Protein AF-A0A6N2EDE8-F1 (afdb_monomer)

Structure (mmCIF, N/CA/C/O backbone):
data_AF-A0A6N2EDE8-F1
#
_entry.id   AF-A0A6N2EDE8-F1
#
loop_
_atom_site.group_PDB
_atom_site.id
_atom_site.type_symbol
_atom_site.label_atom_id
_atom_site.label_alt_id
_atom_site.label_comp_id
_atom_site.label_asym_id
_atom_site.label_entity_id
_atom_site.label_seq_id
_atom_site.pdbx_PDB_ins_code
_atom_site.Cartn_x
_atom_site.Cartn_y
_atom_site.Cartn_z
_atom_site.occupancy
_atom_site.B_iso_or_equiv
_atom_site.auth_seq_id
_atom_site.auth_comp_id
_atom_site.auth_asym_id
_atom_site.auth_atom_id
_atom_site.pdbx_PDB_model_num
ATOM 1 N N . MET A 1 1 ? -4.251 12.280 19.956 1.00 81.81 1 MET A N 1
ATOM 2 C CA . MET A 1 1 ? -4.698 10.986 19.385 1.00 81.81 1 MET A CA 1
ATOM 3 C C . MET A 1 1 ? -4.341 10.820 17.910 1.00 81.81 1 MET A C 1
ATOM 5 O O . MET A 1 1 ? -3.786 9.787 17.571 1.00 81.81 1 MET A O 1
ATOM 9 N N . ILE A 1 2 ? -4.576 11.822 17.054 1.00 89.06 2 ILE A N 1
ATOM 10 C CA . ILE A 1 2 ? -4.247 11.794 15.610 1.00 89.06 2 ILE A CA 1
ATOM 11 C C . ILE A 1 2 ? -2.849 11.217 15.272 1.00 89.06 2 ILE A C 1
ATOM 13 O O . ILE A 1 2 ? -2.793 10.306 14.446 1.00 89.06 2 ILE A O 1
ATOM 17 N N . PRO A 1 3 ? -1.732 11.641 15.906 1.00 94.75 3 PRO A N 1
ATOM 18 C CA . PRO A 1 3 ? -0.406 11.124 15.545 1.00 94.75 3 PRO A CA 1
ATOM 19 C C . PRO A 1 3 ? -0.241 9.616 15.783 1.00 94.75 3 PRO A C 1
ATOM 21 O O . PRO A 1 3 ? 0.518 8.977 15.061 1.00 94.75 3 PRO A O 1
ATOM 24 N N . LEU A 1 4 ? -0.975 9.026 16.736 1.00 92.75 4 LEU A N 1
ATOM 25 C CA . LEU A 1 4 ? -0.937 7.580 16.980 1.00 92.75 4 LEU A CA 1
ATOM 26 C C . LEU A 1 4 ? -1.589 6.806 15.829 1.00 92.75 4 LEU A C 1
ATOM 28 O O . LEU A 1 4 ? -1.020 5.824 15.363 1.00 92.75 4 LEU A O 1
ATOM 32 N N . PHE A 1 5 ? -2.735 7.276 15.325 1.00 94.12 5 PHE A N 1
ATOM 33 C CA . PHE A 1 5 ? -3.403 6.665 14.171 1.00 94.12 5 PHE A CA 1
ATOM 34 C C . PHE A 1 5 ? -2.549 6.789 12.903 1.00 94.12 5 PHE A C 1
ATOM 36 O O . PHE A 1 5 ? -2.385 5.827 12.157 1.00 94.12 5 PHE A O 1
ATOM 43 N N . VAL A 1 6 ? -1.949 7.951 12.651 1.00 96.62 6 VAL A N 1
ATOM 44 C CA . VAL A 1 6 ? -1.092 8.118 11.465 1.00 96.62 6 VAL A CA 1
ATOM 45 C C . VAL A 1 6 ? 0.170 7.261 11.582 1.00 96.62 6 VAL A C 1
ATOM 47 O O . VAL A 1 6 ? 0.507 6.533 10.649 1.00 96.62 6 VAL A O 1
ATOM 50 N N . GLY A 1 7 ? 0.832 7.280 12.742 1.00 97.50 7 GLY A N 1
ATOM 51 C CA . GLY A 1 7 ? 2.029 6.477 12.991 1.00 97.50 7 GLY A CA 1
ATOM 52 C C . GLY A 1 7 ? 1.771 4.979 12.840 1.00 97.50 7 GLY A C 1
ATOM 53 O O . GLY A 1 7 ? 2.558 4.279 12.206 1.00 97.50 7 GLY A O 1
ATOM 54 N N . TYR A 1 8 ? 0.634 4.495 13.344 1.00 97.06 8 TYR A N 1
ATOM 55 C CA . TYR A 1 8 ? 0.235 3.099 13.201 1.00 97.06 8 TYR A CA 1
ATOM 56 C C . TYR A 1 8 ? 0.001 2.698 11.740 1.00 97.06 8 TYR A C 1
ATOM 58 O O . TYR A 1 8 ? 0.525 1.680 11.288 1.00 97.06 8 TYR A O 1
ATOM 66 N N . ALA A 1 9 ? -0.734 3.514 10.976 1.00 97.69 9 ALA A N 1
ATOM 67 C CA . ALA A 1 9 ? -0.975 3.246 9.559 1.00 97.69 9 ALA A CA 1
ATOM 68 C C . ALA A 1 9 ? 0.344 3.167 8.775 1.00 97.69 9 ALA A C 1
ATOM 70 O O . ALA A 1 9 ? 0.548 2.225 8.013 1.00 97.69 9 ALA A O 1
ATOM 71 N N . LEU A 1 10 ? 1.277 4.096 9.016 1.00 98.00 10 LEU A N 1
ATOM 72 C CA . LEU A 1 10 ? 2.604 4.076 8.393 1.00 98.00 10 LEU A CA 1
ATOM 73 C C . LEU A 1 10 ? 3.410 2.833 8.782 1.00 98.00 10 LEU A C 1
ATOM 75 O O . LEU A 1 10 ? 4.069 2.252 7.922 1.00 98.00 10 LEU A O 1
ATOM 79 N N . LEU A 1 11 ? 3.323 2.391 10.039 1.00 97.69 11 LEU A N 1
ATOM 80 C CA . LEU A 1 11 ? 3.991 1.179 10.515 1.00 97.69 11 LEU A CA 1
ATOM 81 C C . LEU A 1 11 ? 3.477 -0.075 9.795 1.00 97.69 11 LEU A C 1
ATOM 83 O O . LEU A 1 11 ? 4.269 -0.964 9.500 1.00 97.69 11 LEU A O 1
ATOM 87 N N . VAL A 1 12 ? 2.185 -0.134 9.456 1.00 97.75 12 VAL A N 1
ATOM 88 C CA . VAL A 1 12 ? 1.598 -1.237 8.672 1.00 97.75 12 VAL A CA 1
ATOM 89 C C . VAL A 1 12 ? 1.889 -1.091 7.171 1.00 97.75 12 VAL A C 1
ATOM 91 O O . VAL A 1 12 ? 2.167 -2.077 6.488 1.00 97.75 12 VAL A O 1
ATOM 94 N N . TRP A 1 13 ? 1.853 0.125 6.625 1.00 98.31 13 TRP A N 1
ATOM 95 C CA . TRP A 1 13 ? 2.007 0.359 5.185 1.00 98.31 13 TRP A CA 1
ATOM 96 C C . TRP A 1 13 ? 3.456 0.338 4.706 1.00 98.31 13 TRP A C 1
ATOM 98 O O . TRP A 1 13 ? 3.719 -0.125 3.599 1.00 98.31 13 TRP A O 1
ATOM 108 N N . TRP A 1 14 ? 4.412 0.788 5.518 1.00 97.75 14 TRP A N 1
ATOM 109 C CA . TRP A 1 14 ? 5.839 0.721 5.201 1.00 97.75 14 TRP A CA 1
ATOM 110 C C . TRP A 1 14 ? 6.304 -0.695 4.810 1.00 97.75 14 TRP A C 1
ATOM 112 O O . TRP A 1 14 ? 6.826 -0.870 3.703 1.00 97.75 14 TRP A O 1
ATOM 122 N N . PRO A 1 15 ? 6.077 -1.738 5.630 1.00 95.56 15 PRO A N 1
ATOM 123 C CA . PRO A 1 15 ? 6.443 -3.100 5.268 1.00 95.56 15 PRO A CA 1
ATOM 124 C C . PRO A 1 15 ? 5.633 -3.624 4.075 1.00 95.56 15 PRO A C 1
ATOM 126 O O . PRO A 1 15 ? 6.191 -4.324 3.227 1.00 95.56 15 PRO A O 1
ATOM 129 N N . ALA A 1 16 ? 4.358 -3.237 3.934 1.00 95.88 16 ALA A N 1
ATOM 130 C CA . ALA A 1 16 ? 3.563 -3.569 2.751 1.00 95.88 16 ALA A CA 1
ATOM 131 C C . ALA A 1 16 ? 4.181 -2.986 1.464 1.00 95.88 16 ALA A C 1
ATOM 133 O O . ALA A 1 16 ? 4.236 -3.680 0.450 1.00 95.88 16 ALA A O 1
ATOM 134 N N . CYS A 1 17 ? 4.717 -1.759 1.514 1.00 94.69 17 CYS A N 1
ATOM 135 C CA . CYS A 1 17 ? 5.433 -1.089 0.421 1.00 94.69 17 CYS A CA 1
ATOM 136 C C . CYS A 1 17 ? 6.782 -1.747 0.084 1.00 94.69 17 CYS A C 1
ATOM 138 O O . CYS A 1 17 ? 7.127 -1.893 -1.097 1.00 94.69 17 CYS A O 1
ATOM 140 N N . VAL A 1 18 ? 7.552 -2.147 1.099 1.00 92.44 18 VAL A N 1
ATOM 141 C CA . VAL A 1 18 ? 8.871 -2.780 0.917 1.00 92.44 18 VAL A CA 1
ATOM 142 C C . VAL A 1 18 ? 8.719 -4.207 0.376 1.00 92.44 18 VAL A C 1
ATOM 144 O O . VAL A 1 18 ? 9.381 -4.598 -0.592 1.00 92.44 18 VAL A O 1
ATOM 147 N N . TRP A 1 19 ? 7.776 -4.976 0.922 1.00 93.75 19 TRP A N 1
ATOM 148 C CA . TRP A 1 19 ? 7.529 -6.375 0.560 1.00 93.75 19 TRP A CA 1
ATOM 149 C C . TRP A 1 19 ? 6.332 -6.574 -0.378 1.00 93.75 19 TRP A C 1
ATOM 151 O O . TRP A 1 19 ? 5.719 -7.642 -0.386 1.00 93.75 19 TRP A O 1
ATOM 161 N N . ARG A 1 20 ? 6.039 -5.584 -1.234 1.00 91.38 20 ARG A N 1
ATOM 162 C CA . ARG A 1 20 ? 5.010 -5.691 -2.287 1.00 91.38 20 ARG A CA 1
ATOM 163 C C . ARG A 1 20 ? 5.145 -6.982 -3.091 1.00 91.38 20 ARG A C 1
ATOM 165 O O . ARG A 1 20 ? 6.254 -7.322 -3.520 1.00 91.38 20 ARG A O 1
ATOM 172 N N . ARG A 1 21 ? 4.012 -7.659 -3.318 1.00 89.25 21 ARG A N 1
ATOM 173 C CA . ARG A 1 21 ? 3.865 -8.966 -3.991 1.00 89.25 21 ARG A CA 1
ATOM 174 C C . ARG A 1 21 ? 4.649 -10.132 -3.384 1.00 89.25 21 ARG A C 1
ATOM 176 O O . ARG A 1 21 ? 4.795 -11.170 -4.022 1.00 89.25 21 ARG A O 1
ATOM 183 N N . ARG A 1 22 ? 5.148 -9.995 -2.157 1.00 90.50 22 ARG A N 1
ATOM 184 C CA . ARG A 1 22 ? 5.694 -11.112 -1.379 1.00 90.50 22 ARG A CA 1
ATOM 185 C C . ARG A 1 22 ? 4.724 -11.447 -0.255 1.00 90.50 22 ARG A C 1
ATOM 187 O O . ARG A 1 22 ? 4.074 -10.550 0.274 1.00 90.50 22 ARG A O 1
ATOM 194 N N . LEU A 1 23 ? 4.676 -12.717 0.151 1.00 94.12 23 LEU A N 1
ATOM 195 C CA . LEU A 1 23 ? 3.830 -13.176 1.264 1.00 94.12 23 LEU A CA 1
ATOM 196 C C . LEU A 1 23 ? 4.060 -12.358 2.546 1.00 94.12 23 LEU A C 1
ATOM 198 O O . LEU A 1 23 ? 3.107 -12.058 3.253 1.00 94.12 23 LEU A O 1
ATOM 202 N N . TRP A 1 24 ? 5.292 -11.899 2.780 1.00 96.56 24 TRP A N 1
ATOM 203 C CA . TRP A 1 24 ? 5.647 -11.017 3.897 1.00 96.56 24 TRP A CA 1
ATOM 204 C C . TRP A 1 24 ? 4.885 -9.686 3.918 1.00 96.56 24 TRP A C 1
ATOM 206 O O . TRP A 1 24 ? 4.527 -9.216 4.992 1.00 96.56 24 TRP A O 1
ATOM 216 N N . GLY A 1 25 ? 4.595 -9.093 2.754 1.00 94.56 25 GLY A N 1
ATOM 217 C CA . GLY A 1 25 ? 3.800 -7.865 2.675 1.00 94.56 25 GLY A CA 1
ATOM 218 C C . GLY A 1 25 ? 2.353 -8.102 3.107 1.00 94.56 25 GLY A C 1
ATOM 219 O O . GLY A 1 25 ? 1.812 -7.334 3.895 1.00 94.56 25 GLY A O 1
ATOM 220 N N . PHE A 1 26 ? 1.753 -9.209 2.662 1.00 96.88 26 PHE A N 1
ATOM 221 C CA . PHE A 1 26 ? 0.410 -9.611 3.093 1.00 96.88 26 PHE A CA 1
ATOM 222 C C . PHE A 1 26 ? 0.375 -9.956 4.584 1.00 96.88 26 PHE A C 1
ATOM 224 O O . PHE A 1 26 ? -0.529 -9.520 5.292 1.00 96.88 26 PHE A O 1
ATOM 231 N N . LEU A 1 27 ? 1.384 -10.678 5.079 1.00 97.81 27 LEU A N 1
ATOM 232 C CA . LEU A 1 27 ? 1.497 -11.034 6.491 1.00 97.81 27 LEU A CA 1
ATOM 233 C C . LEU A 1 27 ? 1.612 -9.788 7.378 1.00 97.81 27 LEU A C 1
ATOM 235 O O . LEU A 1 27 ? 0.956 -9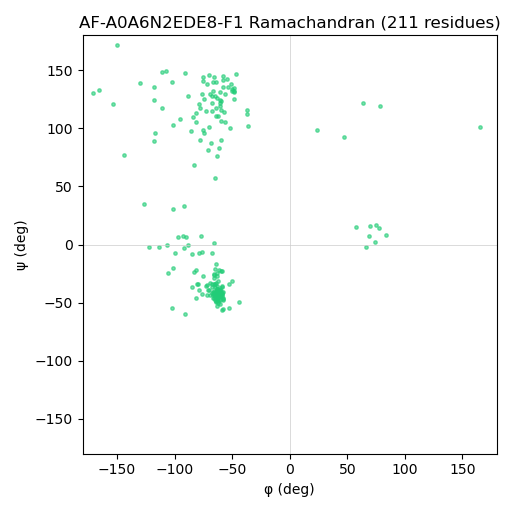.729 8.411 1.00 97.81 27 LEU A O 1
ATOM 239 N N . ALA A 1 28 ? 2.352 -8.760 6.950 1.00 97.62 28 ALA A N 1
ATOM 240 C CA . ALA A 1 28 ? 2.415 -7.484 7.664 1.00 97.62 28 ALA A CA 1
ATOM 241 C C . ALA A 1 28 ? 1.038 -6.799 7.773 1.00 97.62 28 ALA A C 1
ATOM 243 O O . ALA A 1 28 ? 0.677 -6.315 8.845 1.00 97.62 28 ALA A O 1
ATOM 244 N N . VAL A 1 29 ? 0.239 -6.809 6.699 1.00 98.19 29 VAL A N 1
ATOM 245 C CA . VAL A 1 29 ? -1.129 -6.252 6.701 1.00 98.19 29 VAL A CA 1
ATOM 246 C C . VAL A 1 29 ? -2.063 -7.059 7.606 1.00 98.19 29 VAL A C 1
ATOM 248 O O . VAL A 1 29 ? -2.860 -6.468 8.336 1.00 98.19 29 VAL A O 1
ATOM 251 N N . VAL A 1 30 ? -1.957 -8.393 7.599 1.00 98.25 30 VAL A N 1
ATOM 252 C CA . VAL A 1 30 ? -2.742 -9.275 8.480 1.00 98.25 30 VAL A CA 1
ATOM 253 C C . VAL A 1 30 ? -2.382 -9.033 9.944 1.00 98.25 30 VAL A C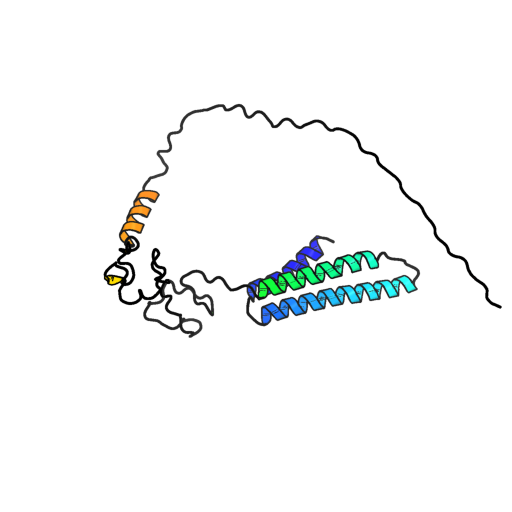 1
ATOM 255 O O . VAL A 1 30 ? -3.278 -8.806 10.750 1.00 98.25 30 VAL A O 1
ATOM 258 N N . VAL A 1 31 ? -1.090 -9.012 10.286 1.00 98.25 31 VAL A N 1
ATOM 259 C CA . VAL A 1 31 ? -0.617 -8.742 11.655 1.00 98.25 31 VAL A CA 1
ATOM 260 C C . VAL A 1 31 ? -1.059 -7.355 12.123 1.00 98.25 31 VAL A C 1
ATOM 262 O O . VAL A 1 31 ? -1.537 -7.221 13.248 1.00 98.25 31 VAL A O 1
ATOM 265 N N . GLY A 1 32 ? -0.982 -6.339 11.257 1.00 97.69 32 GLY A N 1
ATOM 266 C CA . GLY A 1 32 ? -1.552 -5.020 11.531 1.00 97.69 32 GLY A CA 1
ATOM 267 C C . GLY A 1 32 ? -3.057 -5.098 11.810 1.00 97.69 32 GLY A C 1
ATOM 268 O O . GLY A 1 32 ? -3.523 -4.738 12.883 1.00 97.69 32 GLY A O 1
ATOM 269 N N . SER A 1 33 ? -3.838 -5.667 10.897 1.00 98.06 33 SER A N 1
ATOM 270 C CA . SER A 1 33 ? -5.298 -5.759 11.058 1.00 98.06 33 SER A CA 1
ATOM 271 C C . SER A 1 33 ? -5.704 -6.500 12.342 1.00 98.06 33 SER A C 1
ATOM 273 O O . SER A 1 33 ? -6.587 -6.041 13.065 1.00 98.06 33 SER A O 1
ATOM 275 N N . VAL A 1 34 ? -5.010 -7.595 12.680 1.00 98.25 34 VAL A N 1
ATOM 276 C CA . VAL A 1 34 ? -5.203 -8.346 13.932 1.00 98.25 34 VAL A CA 1
ATOM 277 C C . VAL A 1 34 ? -4.826 -7.510 15.156 1.00 98.25 34 VAL A C 1
ATOM 279 O O . VAL A 1 34 ? -5.556 -7.524 16.143 1.00 98.25 34 VAL A O 1
ATOM 282 N N . GLY A 1 35 ? -3.727 -6.753 15.108 1.00 97.50 35 GLY A N 1
ATOM 283 C CA . GLY A 1 35 ? -3.326 -5.865 16.201 1.00 97.50 35 GLY A CA 1
ATOM 284 C C . GLY A 1 35 ? -4.366 -4.779 16.485 1.00 97.50 35 GLY A C 1
ATOM 285 O O . GLY A 1 35 ? -4.699 -4.524 17.642 1.00 97.50 35 GLY A O 1
ATOM 286 N N . LEU A 1 36 ? -4.936 -4.183 15.436 1.00 96.94 36 LEU A N 1
ATOM 287 C CA . LEU A 1 36 ? -5.979 -3.172 15.580 1.00 96.94 36 LEU A CA 1
ATOM 288 C C . LEU A 1 36 ? -7.305 -3.776 16.070 1.00 96.94 36 LEU A C 1
ATOM 290 O O . LEU A 1 36 ? -7.950 -3.202 16.944 1.00 96.94 36 LEU A O 1
ATOM 294 N N . PHE A 1 37 ? -7.676 -4.964 15.583 1.00 97.88 37 PHE A N 1
ATOM 295 C CA . PHE A 1 37 ? -8.805 -5.726 16.123 1.00 97.88 37 PHE A CA 1
ATOM 296 C C . PHE A 1 37 ? -8.610 -6.048 17.614 1.00 97.88 37 PHE A C 1
ATOM 298 O O . PHE A 1 37 ? -9.520 -5.859 18.420 1.00 97.88 37 PHE A O 1
ATOM 305 N N . GLY A 1 38 ? -7.398 -6.447 18.008 1.00 97.50 38 GLY A N 1
ATOM 306 C CA . GLY A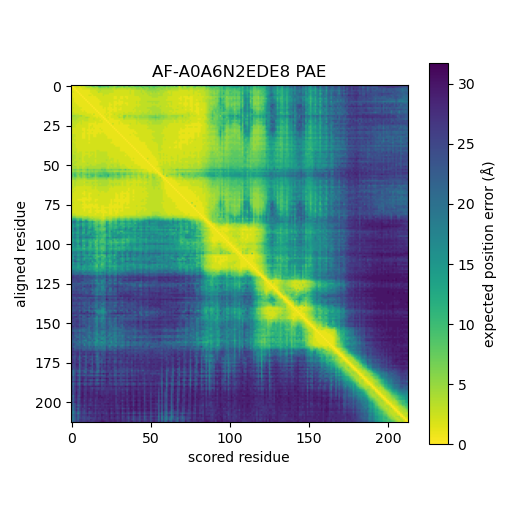 1 38 ? -7.027 -6.649 19.406 1.00 97.50 38 GLY A CA 1
ATOM 307 C C . GLY A 1 38 ? -7.190 -5.381 20.246 1.00 97.50 38 GLY A C 1
ATOM 308 O O . GLY A 1 38 ? -7.725 -5.451 21.349 1.00 97.50 38 GLY A O 1
ATOM 309 N N . ALA A 1 39 ? -6.816 -4.213 19.714 1.00 95.69 39 ALA A N 1
ATOM 310 C CA . ALA A 1 39 ? -7.037 -2.931 20.383 1.00 95.69 39 ALA A CA 1
ATOM 311 C C . ALA A 1 39 ? -8.532 -2.611 20.567 1.00 95.69 39 ALA A C 1
ATOM 313 O O . ALA A 1 39 ? -8.916 -2.121 21.629 1.00 95.69 39 ALA A O 1
ATOM 314 N N . ILE A 1 40 ? -9.384 -2.938 19.584 1.00 95.69 40 ILE A N 1
ATOM 315 C CA . ILE A 1 40 ? -10.848 -2.808 19.698 1.00 95.69 40 ILE A CA 1
ATOM 316 C C . ILE A 1 40 ? -11.371 -3.677 20.849 1.00 95.69 40 ILE A C 1
ATOM 318 O O . ILE A 1 40 ? -12.068 -3.172 21.729 1.00 95.69 40 ILE A O 1
ATOM 322 N N . VAL A 1 41 ? -11.005 -4.963 20.877 1.00 96.75 41 VAL A N 1
ATOM 323 C CA . VAL A 1 41 ? -11.443 -5.912 21.917 1.00 96.75 41 VAL A CA 1
ATOM 324 C C . VAL A 1 41 ? -10.942 -5.493 23.299 1.00 96.75 41 VAL A C 1
ATOM 326 O O . VAL A 1 41 ? -11.717 -5.474 24.256 1.00 96.75 41 VAL A O 1
ATOM 329 N N . LEU A 1 42 ? -9.666 -5.112 23.407 1.00 95.88 42 LEU A N 1
ATOM 330 C CA . LEU A 1 42 ? -9.066 -4.646 24.656 1.00 95.88 42 LEU A CA 1
ATOM 331 C C . LEU A 1 42 ? -9.793 -3.407 25.186 1.00 95.88 42 LEU A C 1
ATOM 333 O O . LEU A 1 42 ? -10.082 -3.324 26.378 1.00 95.88 42 LEU A O 1
ATOM 337 N N . HIS A 1 43 ? -10.137 -2.469 24.306 1.00 94.94 43 HIS A N 1
ATOM 338 C CA . HIS A 1 43 ? -10.876 -1.274 24.688 1.00 94.94 43 HIS A CA 1
ATOM 339 C C . HIS A 1 43 ? -12.298 -1.600 25.170 1.00 94.94 43 HIS A C 1
ATOM 341 O O . HIS A 1 43 ? -12.730 -1.069 26.194 1.00 94.94 43 HIS A O 1
ATOM 347 N N . SER A 1 44 ? -13.010 -2.514 24.499 1.00 94.44 44 SER A N 1
ATOM 348 C CA . SER A 1 44 ? -14.321 -2.993 24.962 1.00 94.44 44 SER A CA 1
ATOM 349 C C . SER A 1 44 ? -14.237 -3.683 26.326 1.00 94.44 44 SER A C 1
ATOM 351 O O . SER A 1 44 ? -15.091 -3.455 27.181 1.00 94.44 44 SER A O 1
ATOM 353 N N . TYR A 1 45 ? -13.191 -4.479 26.558 1.00 96.25 45 TYR A N 1
ATOM 354 C CA . TYR A 1 45 ? -12.959 -5.133 27.844 1.00 96.25 45 TYR A CA 1
ATOM 355 C C . TYR A 1 45 ? -12.687 -4.118 28.963 1.00 96.25 45 TYR A C 1
ATOM 357 O O . TYR A 1 45 ? -13.327 -4.174 30.012 1.00 96.25 45 TYR A O 1
ATOM 365 N N . ILE A 1 46 ? -11.799 -3.145 28.728 1.00 95.25 46 ILE A N 1
ATOM 366 C CA . ILE A 1 46 ? -11.516 -2.062 29.684 1.00 95.25 46 ILE A CA 1
ATOM 367 C C . ILE A 1 46 ? -12.794 -1.273 29.994 1.00 95.25 46 ILE A C 1
ATOM 369 O O . ILE A 1 46 ? -13.070 -0.993 31.160 1.00 95.25 46 ILE A O 1
ATOM 373 N N . GLY A 1 47 ? -13.601 -0.970 28.974 1.00 94.38 47 GLY A N 1
ATOM 374 C CA . GLY A 1 47 ? -14.898 -0.318 29.142 1.00 94.38 47 GLY A CA 1
ATOM 375 C C . GLY A 1 47 ? -15.846 -1.108 30.045 1.00 94.38 47 GLY A C 1
ATOM 376 O O . GLY A 1 47 ? -16.429 -0.539 30.966 1.00 94.38 47 GLY A O 1
ATOM 377 N N . ALA A 1 48 ? -15.952 -2.424 29.844 1.00 95.06 48 ALA A N 1
ATOM 378 C CA . ALA A 1 48 ? -16.778 -3.291 30.683 1.00 95.06 48 ALA A CA 1
ATOM 379 C C . ALA A 1 48 ? -16.294 -3.327 32.144 1.00 95.06 48 ALA A C 1
ATOM 381 O O . ALA A 1 48 ? -17.104 -3.213 33.065 1.00 95.06 48 ALA A O 1
ATOM 382 N N . VAL A 1 49 ? -14.979 -3.424 32.365 1.00 96.75 49 VAL A N 1
ATOM 383 C CA . VAL A 1 49 ? -14.377 -3.434 33.709 1.00 96.75 49 VAL A CA 1
ATOM 384 C C . VAL A 1 49 ? -14.565 -2.093 34.427 1.00 96.75 49 VAL A C 1
ATOM 386 O O . VAL A 1 49 ? -14.845 -2.068 35.623 1.00 96.75 49 VAL A O 1
ATOM 389 N N . LEU A 1 50 ? -14.435 -0.965 33.724 1.00 96.12 50 LEU A N 1
ATOM 390 C CA . LEU A 1 50 ? -14.616 0.367 34.316 1.00 96.12 50 LEU A CA 1
ATOM 391 C C . LEU A 1 50 ? -16.085 0.669 34.616 1.00 96.12 50 LEU A C 1
ATOM 393 O O . LEU A 1 50 ? -16.386 1.220 35.676 1.00 96.12 50 LEU A O 1
ATOM 397 N N . LYS A 1 51 ? -16.999 0.198 33.763 1.00 95.38 51 LYS A N 1
ATOM 398 C CA . LYS A 1 51 ? -18.439 0.281 34.011 1.00 95.38 51 LYS A CA 1
ATOM 399 C C . LYS A 1 51 ? -18.846 -0.458 35.288 1.00 95.38 51 LYS A C 1
ATOM 401 O O . LYS A 1 51 ? -19.648 0.056 36.061 1.00 95.38 51 LYS A O 1
ATOM 406 N N . GLN A 1 52 ? -18.246 -1.619 35.574 1.00 96.31 52 GLN A N 1
ATOM 407 C CA . GLN A 1 52 ? -18.473 -2.336 36.842 1.00 96.31 52 GLN A CA 1
ATOM 408 C C . GLN A 1 52 ? -18.044 -1.532 38.081 1.00 96.31 52 GLN A C 1
ATOM 410 O O . GLN A 1 52 ? -18.533 -1.794 39.175 1.00 96.31 52 GLN A O 1
ATOM 415 N N . ARG A 1 53 ? -17.154 -0.544 37.924 1.00 97.12 53 ARG A N 1
ATOM 416 C CA . ARG A 1 53 ? -16.712 0.359 38.998 1.00 97.12 53 ARG A CA 1
ATOM 417 C C . ARG A 1 53 ? -17.529 1.654 39.084 1.00 97.12 53 ARG A C 1
ATOM 419 O O . ARG A 1 53 ? -17.155 2.538 39.846 1.00 97.12 53 ARG A O 1
ATOM 426 N N . GLY A 1 54 ? -18.611 1.779 38.311 1.00 96.62 54 GLY A N 1
ATOM 427 C CA . GLY A 1 54 ? -19.453 2.979 38.275 1.00 96.62 54 GLY A CA 1
ATOM 428 C C . GLY A 1 54 ? -18.838 4.159 37.516 1.00 96.62 54 GLY A C 1
ATOM 429 O O . GLY A 1 54 ? -19.285 5.287 37.693 1.00 96.62 54 GLY A O 1
ATOM 430 N N . ILE A 1 55 ? -17.806 3.924 36.696 1.00 96.00 55 ILE A N 1
ATOM 431 C CA . ILE A 1 55 ? -17.189 4.956 35.855 1.00 96.00 55 ILE A CA 1
ATOM 432 C C . ILE A 1 55 ? -17.705 4.778 34.426 1.00 96.00 55 ILE A C 1
ATOM 434 O O . ILE A 1 55 ? -17.245 3.898 33.694 1.00 96.00 55 ILE A O 1
ATOM 438 N N . ASP A 1 56 ? -18.646 5.628 34.021 1.00 90.75 56 ASP A N 1
ATOM 439 C CA . ASP A 1 56 ? -19.171 5.643 32.657 1.00 90.75 56 ASP A CA 1
ATOM 440 C C . ASP A 1 56 ? -18.231 6.424 31.729 1.00 90.75 56 ASP A C 1
ATOM 442 O O . ASP A 1 56 ? -18.157 7.651 31.749 1.00 90.75 56 ASP A O 1
ATOM 446 N N . ILE A 1 57 ? -17.483 5.694 30.899 1.00 87.81 57 ILE A N 1
ATOM 447 C CA . ILE A 1 57 ? -16.611 6.268 29.867 1.00 87.81 57 ILE A CA 1
ATOM 448 C C . ILE A 1 57 ? -17.295 6.139 28.508 1.00 87.81 57 ILE A C 1
ATOM 450 O O . ILE A 1 57 ? -17.842 5.081 28.188 1.00 87.81 57 ILE A O 1
ATOM 454 N N . PHE A 1 58 ? -17.179 7.182 27.675 1.00 88.62 58 PHE A N 1
ATOM 455 C CA . PHE A 1 58 ? -17.608 7.247 26.267 1.00 88.62 58 PHE A CA 1
ATOM 456 C C . PHE A 1 58 ? -16.823 6.290 25.339 1.00 88.62 58 PHE A C 1
ATOM 458 O O . PHE A 1 58 ? -16.225 6.660 24.330 1.00 88.62 58 PHE A O 1
ATOM 465 N N . THR A 1 59 ? -16.848 5.006 25.670 1.00 89.38 59 THR A N 1
ATOM 466 C CA . THR A 1 59 ? -16.286 3.900 24.897 1.00 89.38 59 THR A CA 1
ATOM 467 C C . THR A 1 59 ? -16.948 3.643 23.533 1.00 89.38 59 THR A C 1
ATOM 469 O O . THR A 1 59 ? -16.195 3.337 22.602 1.00 89.38 59 THR A O 1
ATOM 472 N N . PRO A 1 60 ? -18.279 3.793 23.332 1.00 90.56 60 PRO A N 1
ATOM 473 C CA . PRO A 1 60 ? -18.897 3.432 22.051 1.00 90.56 60 PRO A CA 1
ATOM 474 C C . PRO A 1 60 ? -18.466 4.347 20.900 1.00 90.56 60 PRO A C 1
ATOM 476 O O . PRO A 1 60 ? -18.267 3.873 19.783 1.00 90.56 60 PRO A O 1
ATOM 479 N N . VAL A 1 61 ? -18.231 5.636 21.173 1.00 92.00 61 VAL A N 1
ATOM 480 C CA . VAL A 1 61 ? -17.801 6.605 20.149 1.00 92.00 61 VAL A CA 1
ATOM 481 C C . VAL A 1 61 ? -16.450 6.207 19.563 1.00 92.00 61 VAL A C 1
ATOM 483 O O . VAL A 1 61 ? -16.296 6.123 18.345 1.00 92.00 61 VAL A O 1
ATOM 486 N N . LEU A 1 62 ? -15.476 5.896 20.425 1.00 90.25 62 LEU A N 1
ATOM 487 C CA . LEU A 1 62 ? -14.155 5.480 19.963 1.00 90.25 62 LEU A CA 1
ATOM 488 C C . LEU A 1 62 ? -14.244 4.166 19.172 1.00 90.25 62 LEU A C 1
ATOM 490 O O . LEU A 1 62 ? -13.605 4.024 18.134 1.00 90.25 62 LEU A O 1
ATOM 494 N N . GLN A 1 63 ? -15.096 3.234 19.601 1.00 93.19 63 GLN A N 1
ATOM 495 C CA . GLN A 1 63 ? -15.283 1.955 18.918 1.00 93.19 63 GLN A CA 1
ATOM 496 C C . GLN A 1 63 ? -15.860 2.120 17.503 1.00 93.19 63 GLN A C 1
ATOM 498 O O . GLN A 1 63 ? -15.388 1.466 16.571 1.00 93.19 63 GLN A O 1
ATOM 503 N N . HIS A 1 64 ? -16.818 3.029 17.312 1.00 94.75 64 HIS A N 1
ATOM 504 C CA . HIS A 1 64 ? -17.359 3.357 15.989 1.00 94.75 64 HIS A CA 1
ATOM 505 C C . HIS A 1 64 ? -16.339 4.028 15.066 1.00 94.75 64 HIS A C 1
ATOM 507 O O . HIS A 1 64 ? -16.438 3.866 13.855 1.00 94.75 64 HIS A O 1
ATOM 513 N N . LEU A 1 65 ? -15.333 4.716 15.612 1.00 94.44 65 LEU A N 1
ATOM 514 C CA . LEU A 1 65 ? -14.230 5.279 14.828 1.00 94.44 65 LEU A CA 1
ATOM 515 C C . LEU A 1 65 ? -13.163 4.232 14.465 1.00 94.44 65 LEU A C 1
ATOM 517 O O . LEU A 1 65 ? -12.589 4.297 13.377 1.00 94.44 65 LEU A O 1
ATOM 521 N N . LEU A 1 66 ? -12.899 3.245 15.331 1.00 94.94 66 LEU A N 1
ATOM 522 C CA . LEU A 1 66 ? -11.864 2.233 15.072 1.00 94.94 66 LEU A CA 1
ATOM 523 C C . LEU A 1 66 ? -12.248 1.234 13.974 1.00 94.94 66 LEU A C 1
ATOM 525 O O . LEU A 1 66 ? -11.371 0.809 13.226 1.00 94.94 66 LEU A O 1
ATOM 529 N N . TRP A 1 67 ? -13.524 0.863 13.848 1.00 96.75 67 TRP A N 1
ATOM 530 C CA . TRP A 1 67 ? -13.990 -0.057 12.799 1.00 96.75 67 TRP A CA 1
ATOM 531 C C . TRP A 1 67 ? -13.703 0.424 11.363 1.00 96.75 67 TRP A C 1
ATOM 533 O O . TRP A 1 67 ? -13.034 -0.303 10.622 1.00 96.75 67 TRP A O 1
ATOM 543 N N . PRO A 1 68 ? -14.145 1.626 10.938 1.00 97.12 68 PRO A N 1
ATOM 544 C CA . PRO A 1 68 ? -13.844 2.134 9.603 1.00 97.12 68 PRO A CA 1
ATOM 545 C C . PRO A 1 68 ? -12.347 2.390 9.428 1.00 97.12 68 PRO A C 1
ATOM 547 O O . PRO A 1 68 ? -11.808 2.139 8.352 1.00 97.12 68 PRO A O 1
ATOM 550 N N . TYR A 1 69 ? -11.649 2.814 10.486 1.00 97.06 69 TYR A N 1
ATOM 551 C CA . TYR A 1 69 ? -10.200 2.975 10.450 1.00 97.06 69 TYR A CA 1
ATOM 552 C C . TYR A 1 69 ? -9.477 1.636 10.204 1.00 97.06 69 TYR A C 1
ATOM 554 O O . TYR A 1 69 ? -8.568 1.582 9.378 1.00 97.06 69 TYR A O 1
ATOM 562 N N . MET A 1 70 ? -9.921 0.535 10.821 1.00 97.88 70 MET A N 1
ATOM 563 C CA . MET A 1 70 ? -9.399 -0.812 10.556 1.00 97.88 70 MET A CA 1
ATOM 564 C C . MET A 1 70 ? -9.605 -1.236 9.111 1.00 97.88 70 MET A C 1
ATOM 566 O O . MET A 1 70 ? -8.663 -1.699 8.466 1.00 97.88 70 MET A O 1
ATOM 570 N N . LEU A 1 71 ? -10.818 -1.043 8.596 1.00 98.19 71 LEU A N 1
ATOM 571 C CA . LEU A 1 71 ? -11.144 -1.369 7.213 1.00 98.19 71 LEU A CA 1
ATOM 572 C C . LEU A 1 71 ? -10.292 -0.543 6.243 1.00 98.19 71 LEU A C 1
ATOM 574 O O . LEU A 1 71 ? -9.753 -1.091 5.283 1.00 98.19 71 LEU A O 1
ATOM 578 N N . MET A 1 72 ? -10.100 0.746 6.526 1.00 98.12 72 MET A N 1
ATOM 579 C CA . MET A 1 72 ? -9.252 1.630 5.730 1.00 98.12 72 MET A CA 1
ATOM 580 C C . MET A 1 72 ? -7.783 1.183 5.754 1.00 98.12 72 MET A C 1
ATOM 582 O O . MET A 1 72 ? -7.189 1.000 4.692 1.00 98.12 72 MET A O 1
ATOM 586 N N . VAL A 1 73 ? -7.182 0.979 6.933 1.00 98.12 73 VAL A N 1
ATOM 587 C CA . VAL A 1 73 ? -5.766 0.579 7.053 1.00 98.12 73 VAL A CA 1
ATOM 588 C C . VAL A 1 73 ? -5.521 -0.777 6.395 1.00 98.12 73 VAL A C 1
ATOM 590 O O . VAL A 1 73 ? -4.562 -0.908 5.629 1.00 98.12 73 VAL A O 1
ATOM 593 N N . GLY A 1 74 ? -6.394 -1.756 6.650 1.00 98.44 74 GLY A N 1
ATOM 594 C CA . GLY A 1 74 ? -6.314 -3.092 6.064 1.00 98.44 74 GLY A CA 1
ATOM 595 C C . GLY A 1 74 ? -6.530 -3.079 4.550 1.00 98.44 74 GLY A C 1
ATOM 596 O O . GLY A 1 74 ? -5.734 -3.658 3.814 1.00 98.44 74 GLY A O 1
ATOM 597 N N . GLY A 1 75 ? -7.549 -2.363 4.068 1.00 98.50 75 GLY A N 1
ATOM 598 C CA . GLY A 1 75 ? -7.872 -2.251 2.644 1.00 98.50 75 GLY A CA 1
ATOM 599 C C . GLY A 1 75 ? -6.777 -1.552 1.838 1.00 98.50 75 GLY A C 1
ATOM 600 O O . GLY A 1 75 ? -6.321 -2.083 0.825 1.00 98.50 75 GLY A O 1
ATOM 601 N N . VAL A 1 76 ? -6.289 -0.401 2.314 1.00 98.38 76 VAL A N 1
ATOM 602 C CA . VAL A 1 76 ? -5.180 0.325 1.671 1.00 98.38 76 VAL A CA 1
ATOM 603 C C . VAL A 1 76 ? -3.886 -0.485 1.747 1.00 98.38 76 VAL A C 1
ATOM 605 O O . VAL A 1 76 ? -3.175 -0.594 0.750 1.00 98.38 76 VAL A O 1
ATOM 608 N N . GLY A 1 77 ? -3.591 -1.112 2.890 1.00 98.06 77 GLY A N 1
ATOM 609 C CA . GLY A 1 77 ? -2.417 -1.971 3.044 1.00 98.06 77 GLY A CA 1
ATOM 610 C C . GLY A 1 77 ? -2.433 -3.159 2.078 1.00 98.06 77 GLY A C 1
ATOM 611 O O . GLY A 1 77 ? -1.429 -3.437 1.419 1.00 98.06 77 GLY A O 1
ATOM 612 N N . LEU A 1 78 ? -3.585 -3.819 1.933 1.00 98.25 78 LEU A N 1
ATOM 613 C CA . LEU A 1 78 ? -3.779 -4.923 0.995 1.00 98.25 78 LEU A CA 1
ATOM 614 C C . LEU A 1 78 ? -3.626 -4.460 -0.458 1.00 98.25 78 LEU A C 1
ATOM 616 O O . LEU A 1 78 ? -2.934 -5.111 -1.243 1.00 98.25 78 LEU A O 1
ATOM 620 N N . PHE A 1 79 ? -4.219 -3.314 -0.804 1.00 97.94 79 PHE A N 1
ATOM 621 C CA . PHE A 1 79 ? -4.068 -2.703 -2.121 1.00 97.94 79 PHE A CA 1
ATOM 622 C C . PHE A 1 79 ? -2.593 -2.422 -2.442 1.00 97.94 79 PHE A C 1
ATOM 624 O O . PHE A 1 79 ? -2.101 -2.832 -3.495 1.00 97.94 79 PHE A O 1
ATOM 631 N N . ILE A 1 80 ? -1.857 -1.808 -1.509 1.00 95.44 80 ILE A N 1
ATOM 632 C CA . ILE A 1 80 ? -0.419 -1.550 -1.645 1.00 95.44 80 ILE A CA 1
ATOM 633 C C . ILE A 1 80 ? 0.351 -2.855 -1.863 1.00 95.44 80 ILE A C 1
ATOM 635 O O . ILE A 1 80 ? 1.174 -2.927 -2.778 1.00 95.44 80 ILE A O 1
ATOM 639 N N . ALA A 1 81 ? 0.081 -3.891 -1.065 1.00 95.19 81 ALA A N 1
ATOM 640 C CA . ALA A 1 81 ? 0.751 -5.184 -1.179 1.00 95.19 81 ALA A CA 1
ATOM 641 C C . ALA A 1 81 ? 0.486 -5.875 -2.533 1.00 95.19 81 ALA A C 1
ATOM 643 O O . ALA A 1 81 ? 1.370 -6.569 -3.047 1.00 95.19 81 ALA A O 1
ATOM 644 N N . ALA A 1 82 ? -0.692 -5.655 -3.131 1.00 95.31 82 ALA A N 1
ATOM 645 C CA . ALA A 1 82 ? -1.098 -6.211 -4.423 1.00 95.31 82 ALA A CA 1
ATOM 646 C C . ALA A 1 82 ? -0.555 -5.436 -5.642 1.00 95.31 82 ALA A C 1
ATOM 648 O O . ALA A 1 82 ? -0.440 -6.008 -6.740 1.00 95.31 82 ALA A O 1
ATOM 649 N N . LEU A 1 83 ? -0.191 -4.157 -5.471 1.00 91.81 83 LEU A N 1
ATOM 650 C CA . LEU A 1 83 ? 0.283 -3.312 -6.568 1.00 91.81 83 LEU A CA 1
ATOM 651 C C . LEU A 1 83 ? 1.458 -3.966 -7.324 1.00 91.81 83 LEU A C 1
ATOM 653 O O . LEU A 1 83 ? 2.399 -4.480 -6.705 1.00 91.81 83 LEU A O 1
ATOM 657 N N . PRO A 1 84 ? 1.446 -3.944 -8.672 1.00 81.00 84 PRO A N 1
ATOM 658 C CA . PRO A 1 84 ? 2.595 -4.358 -9.464 1.00 81.00 84 PRO A CA 1
ATOM 659 C C . PRO A 1 84 ? 3.822 -3.530 -9.102 1.00 81.00 84 PRO A C 1
ATOM 661 O O . PRO A 1 84 ? 3.763 -2.303 -9.005 1.00 81.00 84 PRO A O 1
ATOM 664 N N . ARG A 1 85 ? 4.963 -4.207 -8.941 1.00 76.44 85 ARG A N 1
ATOM 665 C CA . ARG A 1 85 ? 6.255 -3.526 -8.919 1.00 76.44 85 ARG A CA 1
ATOM 666 C C . ARG A 1 85 ? 6.449 -2.910 -10.305 1.00 76.44 85 ARG A C 1
ATOM 668 O O . ARG A 1 85 ? 6.590 -3.634 -11.285 1.00 76.44 85 ARG A O 1
ATOM 675 N N . ARG A 1 86 ? 6.397 -1.578 -10.392 1.00 71.62 86 ARG A N 1
ATOM 676 C CA . ARG A 1 86 ? 6.863 -0.857 -11.580 1.00 71.62 86 ARG A CA 1
ATOM 677 C C . ARG A 1 86 ? 8.379 -0.998 -11.598 1.00 71.62 86 ARG A C 1
ATOM 679 O O . ARG A 1 86 ? 9.0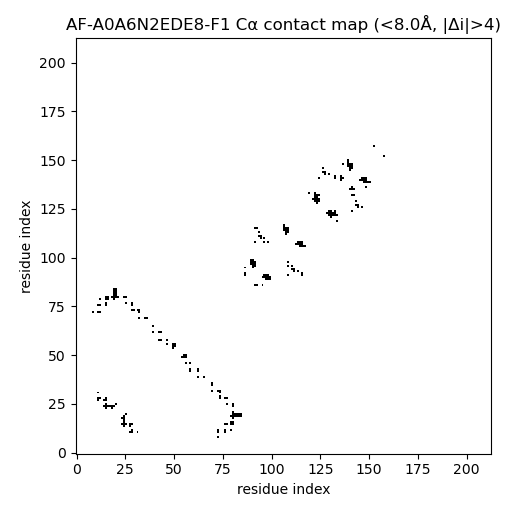65 -0.353 -10.809 1.00 71.62 86 ARG A O 1
ATOM 686 N N . TYR A 1 87 ? 8.880 -1.902 -12.425 1.00 67.56 87 TYR A N 1
ATOM 687 C CA . TYR A 1 87 ? 10.303 -1.964 -12.715 1.00 67.56 87 TYR A CA 1
ATOM 688 C C . TYR A 1 87 ? 10.617 -0.827 -13.680 1.00 67.56 87 TYR A C 1
ATOM 690 O O . TYR A 1 87 ? 9.908 -0.647 -14.669 1.00 67.56 87 TYR A O 1
ATOM 698 N N . ALA A 1 88 ? 11.635 -0.031 -13.359 1.00 70.50 88 ALA A N 1
ATOM 699 C CA . ALA A 1 88 ? 12.212 0.866 -14.348 1.00 70.50 88 ALA A CA 1
ATOM 700 C C . ALA A 1 88 ? 12.692 0.024 -15.542 1.00 70.50 88 ALA A C 1
ATOM 702 O O . ALA A 1 88 ? 13.126 -1.119 -15.350 1.00 70.50 88 ALA A O 1
ATOM 703 N N . GLU A 1 89 ? 12.574 0.564 -16.756 1.00 77.62 89 GLU A N 1
ATOM 704 C CA . GLU A 1 89 ? 13.144 -0.070 -17.947 1.00 77.62 89 GLU A CA 1
ATOM 705 C C . GLU A 1 89 ? 14.616 -0.413 -17.687 1.00 77.62 89 GLU A C 1
ATOM 707 O O . GLU A 1 89 ? 15.330 0.343 -17.029 1.00 77.62 89 GLU A O 1
ATOM 712 N N . GLY A 1 90 ? 15.042 -1.595 -18.134 1.00 81.44 90 GLY A N 1
ATOM 713 C CA . GLY A 1 90 ? 16.392 -2.082 -17.864 1.00 81.44 90 GLY A CA 1
ATOM 714 C C . GLY A 1 90 ? 16.620 -2.637 -16.456 1.00 81.44 90 GLY A C 1
ATOM 715 O O . GLY A 1 90 ? 17.766 -2.838 -16.102 1.00 81.44 90 GLY A O 1
ATOM 716 N N . ARG A 1 91 ? 15.596 -2.932 -15.638 1.00 88.00 91 ARG A N 1
ATOM 717 C CA . ARG A 1 91 ? 15.771 -3.688 -14.376 1.00 88.00 91 ARG A CA 1
ATOM 718 C C . ARG A 1 91 ? 15.157 -5.081 -14.432 1.00 88.00 91 ARG A C 1
ATOM 720 O O . ARG A 1 91 ? 14.122 -5.298 -15.059 1.00 88.00 91 ARG A O 1
ATOM 727 N N . CYS A 1 92 ? 15.754 -6.032 -13.718 1.00 86.19 92 CYS A N 1
ATOM 728 C CA . CYS A 1 92 ? 15.229 -7.388 -13.609 1.00 86.19 92 CYS A CA 1
ATOM 729 C C . CYS A 1 92 ? 13.851 -7.398 -12.922 1.00 86.19 92 CYS A C 1
ATOM 731 O O . CYS A 1 92 ? 13.712 -6.954 -11.781 1.00 86.19 92 CYS A O 1
ATOM 733 N N . HIS A 1 93 ? 12.846 -8.000 -13.567 1.00 81.31 93 HIS A N 1
ATOM 734 C CA . HIS A 1 93 ? 11.465 -8.101 -13.058 1.00 81.31 93 HIS A CA 1
ATOM 735 C C . HIS A 1 93 ? 11.297 -8.997 -11.824 1.00 81.31 93 HIS A C 1
ATOM 737 O O . HIS A 1 93 ? 10.209 -9.077 -11.251 1.00 81.31 93 HIS A O 1
ATOM 743 N N . ALA A 1 94 ? 12.342 -9.711 -11.413 1.00 82.44 94 ALA A N 1
ATOM 744 C CA . ALA A 1 94 ? 12.292 -10.576 -10.244 1.00 82.44 94 ALA A CA 1
ATOM 745 C C . ALA A 1 94 ? 12.964 -9.952 -9.019 1.00 82.44 94 ALA A C 1
ATOM 747 O O . ALA A 1 94 ? 12.341 -9.854 -7.957 1.00 82.44 94 ALA A O 1
ATOM 748 N N . CYS A 1 95 ? 14.228 -9.542 -9.150 1.00 83.69 95 CYS A N 1
ATOM 749 C CA . CYS A 1 95 ? 15.005 -8.994 -8.037 1.00 83.69 95 CYS A CA 1
ATOM 750 C C . CYS A 1 95 ? 15.115 -7.464 -8.057 1.00 83.69 95 CYS A C 1
ATOM 752 O O . CYS A 1 95 ? 15.335 -6.874 -7.005 1.00 83.69 95 CYS A O 1
ATOM 754 N N . GLY A 1 96 ? 14.899 -6.815 -9.206 1.00 83.00 96 GLY A N 1
ATOM 755 C CA . GLY A 1 96 ? 15.082 -5.373 -9.380 1.00 83.00 96 GLY A CA 1
ATOM 756 C C . GLY A 1 96 ? 16.522 -4.938 -9.665 1.00 83.00 96 GLY A C 1
ATOM 757 O O . GLY A 1 96 ? 16.762 -3.733 -9.668 1.00 83.00 96 GLY A O 1
ATOM 758 N N . TYR A 1 97 ? 17.450 -5.878 -9.898 1.00 85.50 97 TYR A N 1
ATOM 759 C CA . TYR A 1 97 ? 18.831 -5.581 -10.297 1.00 85.50 97 TYR A CA 1
ATOM 760 C C . TYR A 1 97 ? 18.869 -4.759 -11.585 1.00 85.50 97 TYR A C 1
ATOM 762 O O . TYR A 1 97 ? 18.049 -4.983 -12.479 1.00 85.50 97 TYR A O 1
ATOM 770 N N . ASP A 1 98 ? 19.799 -3.814 -11.660 1.00 89.62 98 ASP A N 1
ATOM 771 C CA . ASP A 1 98 ? 19.977 -2.956 -12.824 1.00 89.62 98 ASP A CA 1
ATOM 772 C C . ASP A 1 98 ? 20.718 -3.704 -13.938 1.00 89.62 98 ASP A C 1
ATOM 774 O O . ASP A 1 98 ? 21.851 -4.140 -13.770 1.00 89.62 98 ASP A O 1
ATOM 778 N N . LEU A 1 99 ? 20.048 -3.879 -15.070 1.00 90.00 99 LEU A N 1
ATOM 779 C CA . LEU A 1 99 ? 20.542 -4.567 -16.259 1.00 90.00 99 LEU A CA 1
ATOM 780 C C . LEU A 1 99 ? 21.103 -3.584 -17.292 1.00 90.00 99 LEU A C 1
ATOM 782 O O . LEU A 1 99 ? 21.456 -4.016 -18.383 1.00 90.00 99 LEU A O 1
ATOM 786 N N . ALA A 1 100 ? 21.213 -2.286 -16.981 1.00 87.38 100 ALA A N 1
ATOM 787 C CA . ALA A 1 100 ? 21.759 -1.293 -17.910 1.00 87.38 100 ALA A CA 1
ATOM 788 C C . ALA A 1 100 ? 23.200 -1.599 -18.370 1.00 87.38 100 ALA A C 1
ATOM 790 O O . ALA A 1 100 ? 23.608 -1.129 -19.429 1.00 87.38 100 ALA A O 1
ATOM 791 N N . GLY A 1 101 ? 23.957 -2.384 -17.594 1.00 83.69 101 GLY A N 1
ATOM 792 C CA . GLY A 1 101 ? 25.311 -2.834 -17.937 1.00 83.69 101 GLY A CA 1
ATOM 793 C C . GLY A 1 101 ? 25.424 -4.305 -18.347 1.00 83.69 101 GLY A C 1
ATOM 794 O O . GLY A 1 101 ? 26.531 -4.755 -18.629 1.00 83.69 101 GLY A O 1
ATOM 795 N N . ALA A 1 102 ? 24.325 -5.066 -18.352 1.00 85.50 102 ALA A N 1
ATOM 796 C CA . ALA A 1 102 ? 24.357 -6.462 -18.778 1.00 85.50 102 ALA A CA 1
ATOM 797 C C . ALA A 1 102 ? 24.465 -6.538 -20.308 1.00 85.50 102 ALA A C 1
ATOM 799 O O . ALA A 1 102 ? 23.831 -5.749 -21.017 1.00 85.50 102 ALA A O 1
ATOM 800 N N . ALA A 1 103 ? 25.251 -7.485 -20.827 1.00 83.19 103 ALA A N 1
ATOM 801 C CA . ALA A 1 103 ? 25.287 -7.720 -22.262 1.00 83.19 103 ALA A CA 1
ATOM 802 C C . ALA A 1 103 ? 23.899 -8.203 -22.728 1.00 83.19 103 ALA A C 1
ATOM 804 O O . ALA A 1 103 ? 23.270 -9.007 -22.042 1.00 83.19 103 ALA A O 1
ATOM 805 N N . PRO A 1 104 ? 23.394 -7.762 -23.893 1.00 77.31 104 PRO A N 1
ATOM 806 C CA . PRO A 1 104 ? 22.080 -8.183 -24.392 1.00 77.31 104 PRO A CA 1
ATOM 807 C C . PRO A 1 104 ? 21.999 -9.691 -24.693 1.00 77.31 104 PRO A C 1
ATOM 809 O O . PRO A 1 104 ? 20.907 -10.241 -24.835 1.00 77.31 104 PRO A O 1
ATOM 812 N N . GLU A 1 105 ? 23.151 -10.352 -24.799 1.00 83.19 105 GLU A N 1
ATOM 813 C CA . GLU A 1 105 ? 23.300 -11.796 -24.976 1.00 83.19 105 GLU A CA 1
ATOM 814 C C . GLU A 1 105 ? 23.030 -12.568 -23.675 1.00 83.19 105 GLU A C 1
ATOM 816 O O . GLU A 1 105 ? 22.563 -13.710 -23.719 1.00 83.19 105 GLU A O 1
ATOM 821 N N . ASP A 1 106 ? 23.251 -11.929 -22.520 1.00 83.62 106 ASP A N 1
ATOM 822 C CA . ASP A 1 106 ? 23.031 -12.527 -21.212 1.00 83.62 106 ASP A CA 1
ATOM 823 C C . ASP A 1 106 ? 21.537 -12.586 -20.923 1.00 83.62 106 ASP A C 1
ATOM 825 O O . ASP A 1 106 ? 20.891 -11.635 -20.479 1.00 83.62 106 ASP A O 1
ATOM 829 N N . ARG A 1 107 ? 20.966 -13.764 -21.166 1.00 87.19 107 ARG A N 1
ATOM 830 C CA . ARG A 1 107 ? 19.550 -14.014 -20.906 1.00 87.19 107 ARG A CA 1
ATOM 831 C C . ARG A 1 107 ? 19.236 -14.206 -19.437 1.00 87.19 107 ARG A C 1
ATOM 833 O O . ARG A 1 107 ? 18.062 -14.291 -19.126 1.00 87.19 107 ARG A O 1
ATOM 840 N N . CYS A 1 108 ? 20.212 -14.271 -18.536 1.00 94.19 108 CYS A N 1
ATOM 841 C CA . CYS A 1 108 ? 19.979 -14.528 -17.117 1.00 94.19 108 CYS A CA 1
ATOM 842 C C . CYS A 1 108 ? 20.439 -13.349 -16.263 1.00 94.19 108 CYS A C 1
ATOM 844 O O . CYS A 1 108 ? 21.522 -12.806 -16.450 1.00 94.19 108 CYS A O 1
ATOM 846 N N . CYS A 1 109 ? 19.622 -12.963 -15.284 1.00 91.06 109 CYS A N 1
ATOM 847 C CA . CYS A 1 109 ? 20.005 -11.934 -14.328 1.00 91.06 109 CYS A CA 1
ATOM 848 C C . CYS A 1 109 ? 21.156 -12.442 -13.438 1.00 91.06 109 CYS A C 1
ATOM 850 O O . CYS A 1 109 ? 20.981 -13.483 -12.801 1.00 91.06 109 CYS A O 1
ATOM 852 N N . PRO A 1 110 ? 22.275 -11.704 -13.311 1.00 88.88 110 PRO A N 1
ATOM 853 C CA . PRO A 1 110 ? 23.451 -12.168 -12.569 1.00 88.88 110 PRO A CA 1
ATOM 854 C C . PRO A 1 110 ? 23.194 -12.335 -11.063 1.00 88.88 110 PRO A C 1
ATOM 856 O O . PRO A 1 110 ? 23.833 -13.157 -10.421 1.00 88.88 110 PRO A O 1
ATOM 859 N N . GLU A 1 111 ? 22.227 -11.603 -10.500 1.00 89.19 111 GLU A N 1
ATOM 860 C CA . GLU A 1 111 ? 21.872 -11.701 -9.077 1.00 89.19 111 GLU A CA 1
ATOM 861 C C . GLU A 1 111 ? 20.949 -12.882 -8.764 1.00 89.19 111 GLU A C 1
ATOM 863 O O . GLU A 1 111 ? 21.123 -13.584 -7.774 1.00 89.19 111 GLU A O 1
ATOM 868 N N . CYS A 1 112 ? 19.901 -13.081 -9.571 1.00 88.62 112 CYS A N 1
ATOM 869 C CA . CYS A 1 112 ? 18.828 -14.020 -9.222 1.00 88.62 112 CYS A CA 1
ATOM 870 C C . CYS A 1 112 ? 18.723 -15.242 -10.135 1.00 88.62 112 CYS A C 1
ATOM 872 O O . CYS A 1 112 ? 17.842 -16.073 -9.916 1.00 88.62 112 CYS A O 1
ATOM 874 N N . GLY A 1 113 ? 19.556 -15.328 -11.175 1.00 92.38 113 GLY A N 1
ATOM 875 C CA . GLY A 1 113 ? 19.599 -16.433 -12.135 1.00 92.38 113 GLY A CA 1
ATOM 876 C C . GLY A 1 113 ? 18.358 -16.581 -13.019 1.00 92.38 113 GLY A C 1
ATOM 877 O O . GLY A 1 113 ? 18.322 -17.460 -13.872 1.00 92.38 113 GLY A O 1
ATOM 878 N N . LYS A 1 114 ? 17.325 -15.751 -12.835 1.00 91.25 114 LYS A N 1
ATOM 879 C CA . LYS A 1 114 ? 16.106 -15.818 -13.646 1.00 91.25 114 LYS A CA 1
ATOM 880 C C . LYS A 1 114 ? 16.337 -15.239 -15.027 1.00 91.25 114 LYS A C 1
ATOM 882 O O . LYS A 1 114 ? 17.015 -14.217 -15.164 1.00 91.25 114 LYS A O 1
ATOM 887 N N . GLU A 1 115 ? 15.689 -15.854 -16.009 1.00 92.31 115 GLU A N 1
ATOM 888 C CA . GLU A 1 115 ? 15.715 -15.362 -17.375 1.00 92.31 115 GLU A CA 1
ATOM 889 C C . GLU A 1 115 ? 15.131 -13.945 -17.461 1.00 92.31 115 GLU A C 1
ATOM 891 O O . GLU A 1 115 ? 14.065 -13.636 -16.917 1.00 92.31 115 GLU A O 1
ATOM 896 N N . ILE A 1 116 ? 15.869 -13.065 -18.124 1.00 88.25 116 ILE A N 1
ATOM 897 C CA . ILE A 1 116 ? 15.476 -11.715 -18.472 1.00 88.25 116 ILE A CA 1
ATOM 898 C C . ILE A 1 116 ? 14.621 -11.858 -19.731 1.00 88.25 116 ILE A C 1
ATOM 900 O O . ILE A 1 116 ? 15.141 -12.259 -20.775 1.00 88.25 116 ILE A O 1
ATOM 904 N N . PRO A 1 117 ? 13.313 -11.553 -19.670 1.00 78.38 117 PRO A N 1
ATOM 905 C CA . PRO A 1 117 ? 12.509 -11.548 -20.876 1.00 78.38 117 PRO A CA 1
ATOM 906 C C . PRO A 1 117 ? 13.107 -10.501 -21.810 1.00 78.38 117 PRO A C 1
ATOM 908 O O . PRO A 1 117 ? 13.218 -9.332 -21.428 1.00 78.38 117 PRO A O 1
ATOM 911 N N . VAL A 1 118 ? 13.504 -10.920 -23.016 1.00 72.44 118 VAL A N 1
ATOM 912 C CA . VAL A 1 118 ? 13.916 -9.995 -24.071 1.00 72.44 118 VAL A CA 1
ATOM 913 C C . VAL A 1 118 ? 12.735 -9.061 -24.263 1.00 72.44 118 VAL A C 1
ATOM 915 O O . VAL A 1 118 ? 11.686 -9.472 -24.761 1.00 72.44 118 VAL A O 1
ATOM 918 N N . GLN A 1 119 ? 12.855 -7.823 -23.783 1.00 64.94 119 GLN A N 1
ATOM 919 C CA . GLN A 1 119 ? 11.858 -6.812 -24.067 1.00 64.94 119 GLN A CA 1
ATOM 920 C C . GLN A 1 119 ? 11.991 -6.512 -25.552 1.00 64.94 119 GLN A C 1
ATOM 922 O O . GLN A 1 119 ? 12.706 -5.603 -25.966 1.00 64.94 119 GLN A O 1
ATOM 927 N N . THR A 1 120 ? 11.285 -7.287 -26.369 1.00 60.50 120 THR A N 1
ATOM 928 C CA . THR A 1 120 ? 10.847 -6.832 -27.673 1.00 60.50 120 THR A CA 1
ATOM 929 C C . THR A 1 120 ? 9.987 -5.618 -27.364 1.00 60.50 120 THR A C 1
ATOM 931 O O . THR A 1 120 ? 8.803 -5.771 -27.050 1.00 60.50 120 THR A O 1
ATOM 934 N N . LYS A 1 121 ? 10.600 -4.419 -27.319 1.00 60.72 121 LYS A N 1
ATOM 935 C CA . LYS A 1 121 ? 9.887 -3.135 -27.355 1.00 60.72 121 LYS A CA 1
ATOM 936 C C . LYS A 1 121 ? 8.743 -3.373 -28.303 1.00 60.72 121 LYS A C 1
ATOM 938 O O . LYS A 1 121 ? 9.035 -3.749 -29.435 1.00 60.72 121 LYS A O 1
ATOM 943 N N . SER A 1 122 ? 7.507 -3.305 -27.804 1.00 57.59 122 SER A N 1
ATOM 944 C CA . SER A 1 122 ? 6.339 -3.734 -28.560 1.00 57.59 122 SER A CA 1
ATOM 945 C C . SER A 1 122 ? 6.401 -3.020 -29.894 1.00 57.59 122 SER A C 1
ATOM 947 O O . SER A 1 122 ? 6.121 -1.825 -29.984 1.00 57.59 122 SER A O 1
ATOM 949 N N . SER A 1 123 ? 6.857 -3.735 -30.910 1.00 60.53 123 SER A N 1
ATOM 950 C CA . SER A 1 123 ? 7.001 -3.231 -32.250 1.00 60.53 123 SER A CA 1
ATOM 951 C C . SER A 1 123 ? 5.608 -3.386 -32.816 1.00 60.53 123 SER A C 1
ATOM 953 O O . SER A 1 123 ? 5.305 -4.297 -33.570 1.00 60.53 123 SER A O 1
ATOM 955 N N . ARG A 1 124 ? 4.694 -2.580 -32.274 1.00 69.94 124 ARG A N 1
ATOM 956 C CA . ARG A 1 124 ? 3.393 -2.364 -32.861 1.00 69.94 124 ARG A CA 1
ATOM 957 C C . ARG A 1 124 ? 3.567 -1.209 -33.811 1.00 69.94 124 ARG A C 1
ATOM 959 O O . ARG A 1 124 ? 4.094 -0.166 -33.421 1.00 69.94 124 ARG A O 1
ATOM 966 N N . CYS A 1 125 ? 3.146 -1.401 -35.051 1.00 70.25 125 CYS A N 1
ATOM 967 C CA . CYS A 1 125 ? 3.086 -0.288 -35.974 1.00 70.25 125 CYS A CA 1
ATOM 968 C C . CYS A 1 125 ? 2.203 0.813 -35.371 1.00 70.25 125 CYS A C 1
ATOM 970 O O . CYS A 1 125 ? 1.088 0.531 -34.939 1.00 70.25 125 CYS A O 1
ATOM 972 N N . ALA A 1 126 ? 2.675 2.060 -35.337 1.00 73.00 126 ALA A N 1
ATOM 973 C CA . ALA A 1 126 ? 1.876 3.172 -34.818 1.00 73.00 126 ALA A CA 1
ATOM 974 C C . ALA A 1 126 ? 0.626 3.449 -35.674 1.00 73.00 126 ALA A C 1
ATOM 976 O O . ALA A 1 126 ? -0.320 4.058 -35.184 1.00 73.00 126 ALA A O 1
ATOM 977 N N . ILE A 1 127 ? 0.628 2.997 -36.935 1.00 81.31 127 ILE A N 1
ATOM 978 C CA . ILE A 1 127 ? -0.482 3.176 -37.873 1.00 81.31 127 ILE A CA 1
ATOM 979 C C . ILE A 1 127 ? -1.464 2.003 -37.795 1.00 81.31 127 ILE A C 1
ATOM 981 O O . ILE A 1 127 ? -2.631 2.211 -37.482 1.00 81.31 127 ILE A O 1
ATOM 985 N N . CYS A 1 128 ? -1.015 0.770 -38.058 1.00 82.19 128 CYS A N 1
ATOM 986 C CA . CYS A 1 128 ? -1.917 -0.389 -38.137 1.00 82.19 128 CYS A CA 1
ATOM 987 C C . CYS A 1 128 ? -1.964 -1.256 -36.869 1.00 82.19 128 CYS A C 1
ATOM 989 O O . CYS A 1 128 ? -2.766 -2.182 -36.788 1.00 82.19 128 CYS A O 1
ATOM 991 N N . GLY A 1 129 ? -1.105 -0.999 -35.880 1.00 76.44 129 GLY A N 1
ATOM 992 C CA . GLY A 1 129 ? -1.065 -1.751 -34.624 1.00 76.44 129 GLY A CA 1
ATOM 993 C C . GLY A 1 129 ? -0.471 -3.162 -34.715 1.00 76.44 129 GLY A C 1
ATOM 994 O O . GLY A 1 129 ? -0.433 -3.849 -33.691 1.00 76.44 129 GLY A O 1
ATOM 995 N N . SER A 1 130 ? 0.004 -3.607 -35.887 1.00 78.81 130 SER A N 1
ATOM 996 C CA . SER A 1 130 ? 0.484 -4.982 -36.060 1.00 78.81 130 SER A CA 1
ATOM 997 C C . SER A 1 130 ? 1.752 -5.249 -35.253 1.00 78.81 130 SER A C 1
ATOM 999 O O . SER A 1 130 ? 2.684 -4.451 -35.260 1.00 78.81 130 SER A O 1
ATOM 1001 N N . SER A 1 131 ? 1.771 -6.365 -34.520 1.00 69.88 131 SER A N 1
ATOM 1002 C CA . SER A 1 131 ? 2.865 -6.773 -33.627 1.00 69.88 131 SER A CA 1
ATOM 1003 C C . SER A 1 131 ? 3.934 -7.642 -34.307 1.00 69.88 131 SER A C 1
ATOM 1005 O O . SER A 1 131 ? 4.823 -8.158 -33.633 1.00 69.88 131 SER A O 1
ATOM 1007 N N . ALA A 1 132 ? 3.847 -7.836 -35.626 1.00 61.16 132 ALA A N 1
ATOM 1008 C CA . ALA A 1 132 ? 4.675 -8.763 -36.407 1.00 61.16 132 ALA A CA 1
ATOM 1009 C C . ALA A 1 132 ? 5.945 -8.111 -36.988 1.00 61.16 132 ALA A C 1
ATOM 1011 O O . ALA A 1 132 ? 6.408 -8.459 -38.069 1.00 61.16 132 ALA A O 1
ATOM 1012 N N . LEU A 1 133 ? 6.533 -7.150 -36.278 1.00 62.69 133 LEU A N 1
ATOM 1013 C CA . LEU A 1 133 ? 7.669 -6.367 -36.779 1.00 62.69 133 LEU A CA 1
ATOM 1014 C C . LEU A 1 133 ? 9.044 -6.995 -36.484 1.00 62.69 133 LEU A C 1
ATOM 1016 O O . LEU A 1 133 ? 10.072 -6.443 -36.856 1.00 62.69 133 LEU A O 1
ATOM 1020 N N . SER A 1 134 ? 9.093 -8.149 -35.815 1.00 57.25 134 SER A N 1
ATOM 1021 C CA . SER A 1 134 ? 10.317 -8.650 -35.173 1.00 57.25 134 SER A CA 1
ATOM 1022 C C . SER A 1 134 ? 11.516 -8.975 -36.091 1.00 57.25 134 SER A C 1
ATOM 1024 O O . SER A 1 134 ? 12.626 -8.910 -35.570 1.00 57.25 134 SER A O 1
ATOM 1026 N N . PRO A 1 135 ? 11.373 -9.283 -37.398 1.00 56.88 135 PRO A N 1
ATOM 1027 C CA . PRO A 1 135 ? 12.524 -9.346 -38.309 1.00 56.88 135 PRO A CA 1
ATOM 1028 C C . PRO A 1 135 ? 12.632 -8.161 -39.291 1.00 56.88 135 PRO A C 1
ATOM 1030 O O . PRO A 1 135 ? 13.730 -7.850 -39.740 1.00 56.88 135 PRO A O 1
ATOM 1033 N N . TYR A 1 136 ? 11.529 -7.473 -39.609 1.00 54.09 136 TYR A N 1
ATOM 1034 C CA . TYR A 1 136 ? 11.460 -6.503 -40.720 1.00 54.09 136 TYR A CA 1
ATOM 1035 C C . TYR A 1 136 ? 11.766 -5.047 -40.335 1.00 54.09 136 TYR A C 1
ATOM 1037 O O . TYR A 1 136 ? 11.834 -4.177 -41.198 1.00 54.09 136 TYR A O 1
ATOM 1045 N N . VAL A 1 137 ? 12.012 -4.754 -39.052 1.00 58.25 137 VAL A N 1
ATOM 1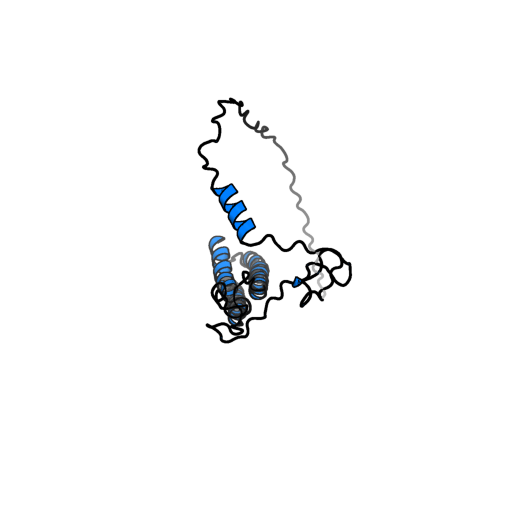046 C CA . VAL A 1 137 ? 12.375 -3.391 -38.603 1.00 58.25 137 VAL A CA 1
ATOM 1047 C C . VAL A 1 137 ? 13.658 -2.873 -39.274 1.00 58.25 137 VAL A C 1
ATOM 1049 O O . VAL A 1 137 ? 13.823 -1.660 -39.394 1.00 58.25 137 VAL A O 1
ATOM 1052 N N . MET A 1 138 ? 14.532 -3.757 -39.769 1.00 58.66 138 MET A N 1
ATOM 1053 C CA . MET A 1 138 ? 15.755 -3.368 -40.485 1.00 58.66 138 MET A CA 1
ATOM 1054 C C . MET A 1 138 ? 15.476 -2.635 -41.805 1.00 58.66 138 MET A C 1
ATOM 1056 O O . MET A 1 138 ? 16.230 -1.735 -42.161 1.00 58.66 138 MET A O 1
ATOM 1060 N N . GLU A 1 139 ? 14.386 -2.967 -42.501 1.00 67.00 139 GLU A N 1
ATOM 1061 C CA . GLU A 1 139 ? 14.026 -2.338 -43.782 1.00 67.00 139 GLU A CA 1
ATOM 1062 C C . GLU A 1 139 ? 13.252 -1.028 -43.597 1.00 67.00 139 GLU A C 1
ATOM 1064 O O . GLU A 1 139 ? 13.031 -0.292 -44.553 1.00 67.00 139 GLU A O 1
ATOM 1069 N N . GLY A 1 140 ? 12.862 -0.703 -42.361 1.00 69.12 140 GLY A N 1
ATOM 1070 C CA . GLY A 1 140 ? 12.203 0.559 -42.051 1.00 69.12 140 GLY A CA 1
ATOM 1071 C C . GLY A 1 140 ? 10.787 0.683 -42.612 1.00 69.12 140 GLY A C 1
ATOM 1072 O O . GLY A 1 140 ? 10.268 1.789 -42.616 1.00 69.12 140 GLY A O 1
ATOM 1073 N N . VAL A 1 141 ? 10.130 -0.402 -43.038 1.00 77.81 141 VAL A N 1
ATOM 1074 C CA . VAL A 1 141 ? 8.757 -0.373 -43.575 1.00 77.81 141 VAL A CA 1
ATOM 1075 C C . VAL A 1 141 ? 7.886 -1.435 -42.898 1.00 77.81 141 VAL A C 1
ATOM 1077 O O . VAL A 1 141 ? 8.330 -2.548 -42.629 1.00 77.81 141 VAL A O 1
ATOM 1080 N N . CYS A 1 142 ? 6.633 -1.097 -42.585 1.00 76.94 142 CYS A N 1
ATOM 1081 C CA . CYS A 1 142 ? 5.661 -2.059 -42.060 1.00 76.94 142 CYS A CA 1
ATOM 1082 C C . CYS A 1 142 ? 5.161 -2.981 -43.177 1.00 76.94 142 CYS A C 1
ATOM 1084 O O . CYS A 1 142 ? 4.606 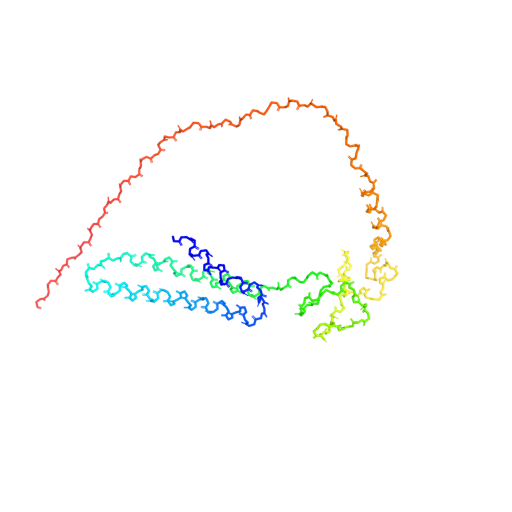-2.459 -44.144 1.00 76.94 142 CYS A O 1
ATOM 1086 N N . PRO A 1 143 ? 5.253 -4.318 -43.043 1.00 77.06 143 PRO A N 1
ATOM 1087 C CA . PRO A 1 143 ? 4.801 -5.228 -44.095 1.00 77.06 143 PRO A CA 1
ATOM 1088 C C . PRO A 1 143 ? 3.284 -5.166 -44.323 1.00 77.06 143 PRO A C 1
ATOM 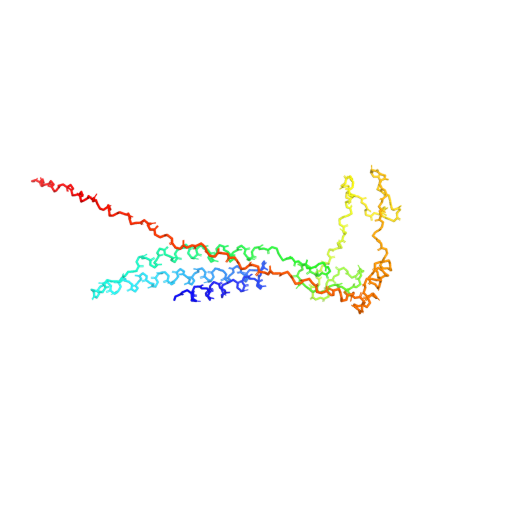1090 O O . PRO A 1 143 ? 2.827 -5.386 -45.438 1.00 77.06 143 PRO A O 1
ATOM 1093 N N . ASP A 1 144 ? 2.503 -4.828 -43.291 1.00 81.88 144 ASP A N 1
ATOM 1094 C CA . ASP A 1 144 ? 1.038 -4.848 -43.379 1.00 81.88 144 ASP A CA 1
ATOM 1095 C C . ASP A 1 144 ? 0.443 -3.564 -43.968 1.00 81.88 144 ASP A C 1
ATOM 1097 O O . ASP A 1 144 ? -0.564 -3.612 -44.665 1.00 81.88 144 ASP A O 1
ATOM 1101 N N . CYS A 1 145 ? 1.024 -2.398 -43.662 1.00 84.69 145 CYS A N 1
ATOM 1102 C CA . CYS A 1 145 ? 0.460 -1.105 -44.078 1.00 84.69 145 CYS A CA 1
ATOM 1103 C C . CYS A 1 145 ? 1.399 -0.242 -44.926 1.00 84.69 145 CYS A C 1
ATOM 1105 O O . CYS A 1 145 ? 1.011 0.852 -45.326 1.00 84.69 145 CYS A O 1
ATOM 1107 N N . GLY A 1 146 ? 2.631 -0.692 -45.179 1.00 83.38 146 GLY A N 1
ATOM 1108 C CA . GLY A 1 146 ? 3.611 0.036 -45.986 1.00 83.38 146 GLY A CA 1
ATOM 1109 C C . GLY A 1 146 ? 4.137 1.322 -45.346 1.00 83.38 146 GLY A C 1
ATOM 1110 O O . GLY A 1 146 ? 4.852 2.078 -45.994 1.00 83.38 146 GLY A O 1
ATOM 1111 N N . SER A 1 147 ? 3.795 1.608 -44.087 1.00 79.69 147 SER A N 1
ATOM 1112 C CA . SER A 1 147 ? 4.262 2.817 -43.416 1.00 79.69 147 SER A CA 1
ATOM 1113 C C . SER A 1 147 ? 5.760 2.743 -43.142 1.00 79.69 147 SER A C 1
ATOM 1115 O O . SER A 1 147 ? 6.215 1.781 -42.514 1.00 79.69 147 SER A O 1
ATOM 1117 N N . GLU A 1 148 ? 6.505 3.777 -43.524 1.00 79.50 148 GLU A N 1
ATOM 1118 C CA . GLU A 1 148 ? 7.903 3.918 -43.131 1.00 79.50 148 GLU A CA 1
ATOM 1119 C C . GLU A 1 148 ? 8.011 4.158 -41.617 1.00 79.50 148 GLU A C 1
ATOM 1121 O O . GLU A 1 148 ? 7.471 5.122 -41.063 1.00 79.50 148 GLU A O 1
ATOM 1126 N N . PHE A 1 149 ? 8.735 3.285 -40.924 1.00 69.50 149 PHE A N 1
ATOM 1127 C CA . PHE A 1 149 ? 9.182 3.549 -39.570 1.00 69.50 149 PHE A CA 1
ATOM 1128 C C . PHE A 1 149 ? 10.294 4.573 -39.627 1.00 69.50 149 PHE A C 1
ATOM 1130 O O . PHE A 1 149 ? 11.407 4.297 -40.075 1.00 69.50 149 PHE A O 1
ATOM 1137 N N . ARG A 1 150 ? 10.031 5.750 -39.061 1.00 61.38 150 ARG A N 1
ATOM 1138 C CA . ARG A 1 150 ? 11.122 6.615 -38.633 1.00 61.38 150 ARG A CA 1
ATOM 1139 C C . ARG A 1 150 ? 11.919 5.825 -37.603 1.00 61.38 150 ARG A C 1
ATOM 1141 O O . ARG A 1 150 ? 11.448 5.646 -36.477 1.00 61.38 150 ARG A O 1
ATOM 1148 N N . GLN A 1 151 ? 13.102 5.338 -37.986 1.00 59.97 151 GLN A N 1
ATOM 1149 C CA . GLN A 1 151 ? 14.054 4.835 -37.006 1.00 59.97 151 GLN A CA 1
ATOM 1150 C C . GLN A 1 151 ? 14.153 5.896 -35.904 1.00 59.97 151 GLN A C 1
ATOM 1152 O O . GLN A 1 151 ? 14.235 7.094 -36.228 1.00 59.97 151 GLN A O 1
ATOM 1157 N N . PRO A 1 152 ? 14.075 5.510 -34.616 1.00 58.50 152 PRO A N 1
ATOM 1158 C CA . PRO A 1 152 ? 14.359 6.462 -33.559 1.00 58.50 152 PRO A CA 1
ATOM 1159 C C . PRO A 1 152 ? 15.704 7.111 -33.908 1.00 58.50 152 PRO A C 1
ATOM 1161 O O . PRO A 1 152 ? 16.607 6.397 -34.355 1.00 58.50 152 PRO A O 1
ATOM 1164 N N . PRO A 1 153 ? 15.816 8.450 -33.820 1.00 58.31 153 PRO A N 1
ATOM 1165 C CA . PRO A 1 153 ? 17.036 9.145 -34.208 1.00 58.31 153 PRO A CA 1
ATOM 1166 C C . PRO A 1 153 ? 18.217 8.427 -33.563 1.00 58.31 153 PRO A C 1
ATOM 1168 O O . PRO A 1 153 ? 18.143 8.101 -32.375 1.00 58.31 153 PRO A O 1
ATOM 1171 N N . SER A 1 154 ? 19.254 8.135 -34.355 1.00 70.75 154 SER A N 1
ATOM 1172 C CA . SER A 1 154 ? 20.446 7.449 -33.859 1.00 70.75 154 SER A CA 1
ATOM 1173 C C . SER A 1 154 ? 20.904 8.100 -32.554 1.00 70.75 154 SER A C 1
ATOM 1175 O O . SER A 1 154 ? 20.740 9.311 -32.361 1.00 70.75 154 SER A O 1
ATOM 1177 N N . SER A 1 155 ? 21.455 7.305 -31.639 1.00 72.12 155 SER A N 1
ATOM 1178 C CA . SER A 1 155 ? 21.964 7.807 -30.357 1.00 72.12 155 SER A CA 1
ATOM 1179 C C . SER A 1 155 ? 22.894 9.016 -30.543 1.00 72.12 155 SER A C 1
ATOM 1181 O O . SER A 1 155 ? 22.849 9.940 -29.737 1.00 72.12 155 SER A O 1
ATOM 1183 N N . GLU A 1 156 ? 23.631 9.082 -31.656 1.00 75.25 156 GLU A N 1
ATOM 1184 C CA . GLU A 1 156 ? 24.407 10.253 -32.085 1.00 75.25 156 GLU A CA 1
ATOM 1185 C C . GLU A 1 156 ? 23.569 11.513 -32.322 1.00 75.25 156 GLU A C 1
ATOM 1187 O O . GLU A 1 156 ? 23.940 12.579 -31.844 1.00 75.25 156 GLU A O 1
ATOM 1192 N N . ARG A 1 157 ? 22.422 11.435 -33.012 1.00 74.44 157 ARG A N 1
ATOM 1193 C CA . ARG A 1 157 ? 21.539 12.600 -33.209 1.00 74.44 157 ARG A CA 1
ATOM 1194 C C . ARG A 1 157 ? 20.896 13.056 -31.905 1.00 74.44 157 ARG A C 1
ATOM 1196 O O . ARG A 1 157 ? 20.713 14.257 -31.710 1.00 74.44 157 ARG A O 1
ATOM 1203 N N . VAL A 1 158 ? 20.544 12.121 -31.019 1.00 77.25 158 VAL A N 1
ATOM 1204 C CA . VAL A 1 158 ? 20.022 12.460 -29.684 1.00 77.25 158 VAL A CA 1
ATOM 1205 C C . VAL A 1 158 ? 21.103 13.157 -28.863 1.00 77.25 158 VAL A C 1
ATOM 1207 O O . VAL A 1 158 ? 20.828 14.209 -28.289 1.00 77.25 158 VAL A O 1
ATOM 1210 N N . ARG A 1 159 ? 22.332 12.628 -28.879 1.00 75.56 159 ARG A N 1
ATOM 1211 C CA . ARG A 1 159 ? 23.494 13.216 -28.210 1.00 75.56 159 ARG A CA 1
ATOM 1212 C C . ARG A 1 159 ? 23.843 14.592 -28.770 1.00 75.56 159 ARG A C 1
ATOM 1214 O O . ARG A 1 159 ? 23.933 15.526 -27.990 1.00 75.56 159 ARG A O 1
ATOM 1221 N N . ALA A 1 160 ? 23.917 14.758 -30.089 1.00 78.12 160 ALA A N 1
ATOM 1222 C CA . ALA A 1 160 ? 24.173 16.049 -30.730 1.00 78.12 160 ALA A CA 1
ATOM 1223 C C . ALA A 1 160 ? 23.088 17.086 -30.398 1.00 78.12 160 ALA A C 1
ATOM 1225 O O . ALA A 1 160 ? 23.381 18.257 -30.171 1.00 78.12 160 ALA A O 1
ATOM 1226 N N . ARG A 1 161 ? 21.817 16.667 -30.315 1.00 79.94 161 ARG A N 1
ATOM 1227 C CA . ARG A 1 161 ? 20.721 17.546 -29.887 1.00 79.94 161 ARG A CA 1
ATOM 1228 C C . ARG A 1 161 ? 20.810 17.895 -28.401 1.00 79.94 161 ARG A C 1
ATOM 1230 O O . ARG A 1 161 ? 20.524 19.034 -28.046 1.00 79.94 161 ARG A O 1
ATOM 1237 N N . GLN A 1 162 ? 21.192 16.945 -27.545 1.00 80.12 162 GLN A N 1
ATOM 1238 C CA . GLN A 1 162 ? 21.472 17.210 -26.134 1.00 80.12 162 GLN A CA 1
ATOM 1239 C C . GLN A 1 162 ? 22.642 18.184 -25.996 1.00 80.12 162 GLN A C 1
ATOM 1241 O O . GLN A 1 162 ? 22.484 19.199 -25.337 1.00 80.12 162 GLN A O 1
ATOM 1246 N N . GLU A 1 163 ? 23.767 17.942 -26.660 1.00 81.62 163 GLU A N 1
ATOM 1247 C CA . GLU A 1 163 ? 24.933 18.830 -26.662 1.00 81.62 163 GLU A CA 1
ATOM 1248 C C . GLU A 1 163 ? 24.578 20.226 -27.201 1.00 81.62 163 GLU A C 1
ATOM 1250 O O . GLU A 1 163 ? 25.015 21.217 -26.633 1.00 81.62 163 GLU A O 1
ATOM 1255 N N . ALA A 1 164 ? 23.704 20.344 -28.206 1.00 81.44 164 ALA A N 1
ATOM 1256 C CA . ALA A 1 164 ? 23.208 21.640 -28.680 1.00 81.44 164 ALA A CA 1
ATOM 1257 C C . ALA A 1 164 ? 22.278 22.353 -27.677 1.00 81.44 164 ALA A C 1
ATOM 1259 O O . ALA A 1 164 ? 22.264 23.582 -27.611 1.00 81.44 164 ALA A O 1
ATOM 1260 N N . LEU A 1 165 ? 21.489 21.600 -26.904 1.00 80.56 165 LEU A N 1
ATOM 1261 C CA . LEU A 1 165 ? 20.607 22.141 -25.863 1.00 80.56 165 LEU A CA 1
ATOM 1262 C C . LEU A 1 165 ? 21.387 22.551 -24.607 1.00 80.56 165 LEU A C 1
ATOM 1264 O O . LEU A 1 165 ? 21.130 23.619 -24.063 1.00 80.56 165 LEU A O 1
ATOM 1268 N N . TRP A 1 166 ? 22.343 21.729 -24.171 1.00 76.38 166 TRP A N 1
ATOM 1269 C CA . TRP A 1 166 ? 23.178 21.965 -22.988 1.00 76.38 166 TRP A CA 1
ATOM 1270 C C . TRP A 1 166 ? 24.376 22.883 -23.271 1.00 76.38 166 TRP A C 1
ATOM 1272 O O . TRP A 1 166 ? 24.878 23.531 -22.361 1.00 76.38 166 TRP A O 1
ATOM 1282 N N . GLY A 1 167 ? 24.824 22.968 -24.527 1.00 68.12 167 GLY A N 1
ATOM 1283 C CA . GLY A 1 167 ? 25.919 23.830 -24.980 1.00 68.12 167 GLY A CA 1
ATOM 1284 C C . GLY A 1 167 ? 25.529 25.298 -25.173 1.00 68.12 167 GLY A C 1
ATOM 1285 O O . GLY A 1 167 ? 26.406 26.136 -25.381 1.00 68.12 167 GLY A O 1
ATOM 1286 N N . ARG A 1 168 ? 24.240 25.654 -25.064 1.00 58.44 168 ARG A N 1
ATOM 1287 C CA . ARG A 1 168 ? 23.856 27.047 -24.799 1.00 58.44 168 ARG A CA 1
ATOM 1288 C C . ARG A 1 168 ? 24.163 27.351 -23.340 1.00 58.44 168 ARG A C 1
ATOM 1290 O O . ARG A 1 168 ? 23.358 27.059 -22.461 1.00 58.44 168 ARG A O 1
ATOM 1297 N N . ALA A 1 169 ? 25.327 27.949 -23.103 1.00 54.41 169 ALA A N 1
ATOM 1298 C CA . ALA A 1 169 ? 25.638 28.562 -21.823 1.00 54.41 169 ALA A CA 1
ATOM 1299 C C . ALA A 1 169 ? 24.479 29.500 -21.405 1.00 54.41 169 ALA A C 1
ATOM 1301 O O . ALA A 1 169 ? 24.029 30.303 -22.229 1.00 54.41 169 ALA A O 1
ATOM 1302 N N . PRO A 1 170 ? 23.980 29.417 -20.159 1.00 57.78 170 PRO A N 1
ATOM 1303 C CA . PRO A 1 170 ? 22.896 30.268 -19.658 1.00 57.78 170 PRO A CA 1
ATOM 1304 C C . PRO A 1 170 ? 23.261 31.763 -19.541 1.00 57.78 170 PRO A C 1
ATOM 1306 O O . PRO A 1 170 ? 22.410 32.570 -19.174 1.00 57.78 170 PRO A O 1
ATOM 1309 N N . ASP A 1 171 ? 24.477 32.164 -19.914 1.00 55.69 171 ASP A N 1
ATOM 1310 C CA . ASP A 1 171 ? 25.019 33.514 -19.707 1.00 55.69 171 ASP A CA 1
ATOM 1311 C C . ASP A 1 171 ? 24.502 34.590 -20.682 1.00 55.69 171 ASP A C 1
ATOM 1313 O O . ASP A 1 171 ? 24.982 35.721 -20.667 1.00 55.69 171 ASP A O 1
ATOM 1317 N N . GLN A 1 172 ? 23.515 34.283 -21.529 1.00 57.03 172 GLN A N 1
ATOM 1318 C CA . GLN A 1 172 ? 22.903 35.270 -22.432 1.00 57.03 172 GLN A CA 1
ATOM 1319 C C . GLN A 1 172 ? 21.380 35.340 -22.314 1.00 57.03 172 GLN A C 1
ATOM 1321 O O . GLN A 1 172 ? 20.694 35.594 -23.301 1.00 57.03 172 GLN A O 1
ATOM 1326 N N . ALA A 1 173 ? 20.826 35.148 -21.115 1.00 54.59 173 ALA A N 1
ATOM 1327 C CA . ALA A 1 173 ? 19.521 35.736 -20.836 1.00 54.59 173 ALA A CA 1
ATOM 1328 C C . ALA A 1 173 ? 19.705 37.266 -20.808 1.00 54.59 173 ALA A C 1
ATOM 1330 O O . ALA A 1 173 ? 20.427 37.766 -19.940 1.00 54.59 173 ALA A O 1
ATOM 1331 N N . PRO A 1 174 ? 19.106 38.034 -21.738 1.00 53.38 174 PRO A N 1
ATOM 1332 C CA . PRO A 1 174 ? 19.106 39.480 -21.628 1.00 53.38 174 PRO A CA 1
ATOM 1333 C C . PRO A 1 174 ? 18.399 39.823 -20.319 1.00 53.38 174 PRO A C 1
ATOM 1335 O O . PRO A 1 174 ? 17.236 39.469 -20.123 1.00 53.38 174 PRO A O 1
ATOM 1338 N N . LEU A 1 175 ? 19.111 40.490 -19.412 1.00 59.88 175 LEU A N 1
ATOM 1339 C CA . LEU A 1 175 ? 18.524 41.218 -18.293 1.00 59.88 175 LEU A CA 1
ATOM 1340 C C . LEU A 1 175 ? 17.655 42.344 -18.876 1.00 59.88 175 LEU A C 1
ATOM 1342 O O . LEU A 1 175 ? 18.047 43.511 -18.900 1.00 59.88 175 LEU A O 1
ATOM 1346 N N . GLU A 1 176 ? 16.472 41.998 -19.384 1.00 54.66 176 GLU A N 1
ATOM 1347 C CA . GLU A 1 176 ? 15.409 42.952 -19.678 1.00 54.66 176 GLU A CA 1
ATOM 1348 C C . GLU A 1 176 ? 14.847 43.457 -18.347 1.00 54.66 176 GLU A C 1
ATOM 1350 O O . GLU A 1 176 ? 13.885 42.954 -17.774 1.00 54.66 176 GLU A O 1
ATOM 1355 N N . ARG A 1 177 ? 15.582 44.427 -17.804 1.00 52.59 177 ARG A N 1
ATOM 1356 C CA . ARG A 1 177 ? 15.091 45.739 -17.394 1.00 52.59 177 ARG A CA 1
ATOM 1357 C C . ARG A 1 177 ? 13.584 45.793 -17.097 1.00 52.59 177 ARG A C 1
ATOM 1359 O O . ARG A 1 177 ? 12.770 46.006 -17.985 1.00 52.59 177 ARG A O 1
ATOM 1366 N N . GLY A 1 178 ? 13.279 45.706 -15.804 1.00 56.53 178 GLY A N 1
ATOM 1367 C CA . GLY A 1 178 ? 12.290 46.537 -15.118 1.00 56.53 178 GLY A CA 1
ATOM 1368 C C . GLY A 1 178 ? 10.936 46.703 -15.799 1.00 56.53 178 GLY A C 1
ATOM 1369 O O . GLY A 1 178 ? 10.708 47.677 -16.512 1.00 56.53 178 GLY A O 1
ATOM 1370 N N . ARG A 1 179 ? 9.986 45.836 -15.444 1.00 52.81 179 ARG A N 1
ATOM 1371 C CA . ARG A 1 179 ? 8.572 46.204 -15.463 1.00 52.81 179 ARG A CA 1
ATOM 1372 C C . ARG A 1 179 ? 8.046 46.120 -14.040 1.00 52.81 179 ARG A C 1
ATOM 1374 O O . ARG A 1 179 ? 7.711 45.048 -13.547 1.00 52.81 179 ARG A O 1
ATOM 1381 N N . GLU A 1 180 ? 8.038 47.276 -13.389 1.00 50.56 180 GLU A N 1
ATOM 1382 C CA . GLU A 1 180 ? 7.361 47.552 -12.125 1.00 50.56 180 GLU A CA 1
ATOM 1383 C C . GLU A 1 180 ? 5.854 47.331 -12.325 1.00 50.56 180 GLU A C 1
ATOM 1385 O O . GLU A 1 180 ? 5.087 48.232 -12.653 1.00 50.56 180 GLU A O 1
ATOM 1390 N N . GLY A 1 181 ? 5.431 46.074 -12.226 1.00 52.66 181 GLY A N 1
ATOM 1391 C CA . GLY A 1 181 ? 4.031 45.696 -12.159 1.00 52.66 181 GLY A CA 1
ATOM 1392 C C . GLY A 1 181 ? 3.577 45.781 -10.712 1.00 52.66 181 GLY A C 1
ATOM 1393 O O . GLY A 1 181 ? 3.823 44.859 -9.943 1.00 52.66 181 GLY A O 1
ATOM 1394 N N . SER A 1 182 ? 2.937 46.897 -10.364 1.00 57.72 182 SER A N 1
ATOM 1395 C CA . SER A 1 182 ? 2.092 47.080 -9.180 1.00 57.72 182 SER A CA 1
ATOM 1396 C C . SER A 1 182 ? 1.291 45.810 -8.873 1.00 57.72 182 SER A C 1
ATOM 1398 O O . SER A 1 182 ? 0.279 45.528 -9.518 1.00 57.72 182 SER A O 1
ATOM 1400 N N . PHE A 1 183 ? 1.746 45.046 -7.883 1.00 52.84 183 PHE A N 1
ATOM 1401 C CA . PHE A 1 183 ? 1.013 43.915 -7.338 1.00 52.84 183 PHE A CA 1
ATOM 1402 C C . PHE A 1 183 ? -0.070 44.477 -6.414 1.00 52.84 183 PHE A C 1
ATOM 1404 O O . PHE A 1 183 ? 0.166 44.746 -5.237 1.00 52.84 183 PHE A O 1
ATOM 1411 N N . SER A 1 184 ? -1.250 44.737 -6.973 1.00 58.19 184 SER A N 1
ATOM 1412 C CA . SER A 1 184 ? -2.437 45.031 -6.177 1.00 58.19 184 SER A CA 1
ATOM 1413 C C . SER A 1 184 ? -2.772 43.790 -5.353 1.00 58.19 184 SER A C 1
ATOM 1415 O O . SER A 1 184 ? -3.031 42.720 -5.905 1.00 58.19 184 SER A O 1
ATOM 1417 N N . ALA A 1 185 ? -2.710 43.931 -4.030 1.00 61.78 185 ALA A N 1
ATOM 1418 C CA . ALA A 1 185 ? -3.094 42.894 -3.086 1.00 61.78 185 ALA A CA 1
ATOM 1419 C C . ALA A 1 185 ? -4.536 42.416 -3.358 1.00 61.78 185 ALA A C 1
ATOM 1421 O O . ALA A 1 185 ? -5.395 43.242 -3.688 1.00 61.78 185 ALA A O 1
ATOM 1422 N N . PRO A 1 186 ? -4.830 41.111 -3.214 1.00 61.09 186 PRO A N 1
ATOM 1423 C CA . PRO A 1 186 ? -6.197 40.620 -3.232 1.00 61.09 186 PRO A CA 1
ATOM 1424 C C . PRO A 1 186 ? -6.988 41.284 -2.105 1.00 61.09 186 PRO A C 1
ATOM 1426 O O . PRO A 1 186 ? -6.608 41.223 -0.939 1.00 61.09 186 PRO A O 1
ATOM 1429 N N . HIS A 1 187 ? -8.076 41.941 -2.486 1.00 60.75 187 HIS A N 1
ATOM 1430 C CA . HIS A 1 187 ? -9.048 42.542 -1.591 1.00 60.75 187 HIS A CA 1
ATOM 1431 C C . HIS A 1 187 ? -9.686 41.424 -0.749 1.00 60.75 187 HIS A C 1
ATOM 1433 O O . HIS A 1 187 ? -10.415 40.592 -1.290 1.00 60.75 187 HIS A O 1
ATOM 1439 N N . GLU A 1 188 ? -9.401 41.375 0.554 1.00 60.91 188 GLU A N 1
ATOM 1440 C CA . GLU A 1 188 ? -10.188 40.577 1.498 1.00 60.91 188 GLU A CA 1
ATOM 1441 C C . GLU A 1 188 ? -11.636 41.098 1.468 1.00 60.91 188 GLU A C 1
ATOM 1443 O O . GLU A 1 188 ? -11.853 42.307 1.637 1.00 60.91 188 GLU A O 1
ATOM 1448 N N . PRO A 1 189 ? -12.640 40.244 1.198 1.00 67.69 189 PRO A N 1
ATOM 1449 C CA . PRO A 1 189 ? -14.026 40.613 1.411 1.00 67.69 189 PRO A CA 1
ATOM 1450 C C . PRO A 1 189 ? -14.312 40.664 2.922 1.00 67.69 189 PRO A C 1
ATOM 1452 O O . PRO A 1 189 ? -13.857 39.791 3.665 1.00 67.69 189 PRO A O 1
ATOM 1455 N N . PRO A 1 190 ? -15.056 41.675 3.397 1.00 62.12 190 PRO A N 1
ATOM 1456 C CA . PRO A 1 190 ? -15.397 41.805 4.803 1.00 62.12 190 PRO A CA 1
ATOM 1457 C C . PRO A 1 190 ? -16.328 40.680 5.266 1.00 62.12 190 PRO A C 1
ATOM 1459 O O . PRO A 1 190 ? -17.276 40.303 4.579 1.00 62.12 190 PRO A O 1
ATOM 1462 N N . HIS A 1 191 ? -16.048 40.206 6.480 1.00 59.12 191 HIS A N 1
ATOM 1463 C CA . HIS A 1 191 ? -16.956 39.484 7.365 1.00 59.12 191 HIS A CA 1
ATOM 1464 C C . HIS A 1 191 ? -18.402 40.026 7.291 1.00 59.12 191 HIS A C 1
ATOM 1466 O O . HIS A 1 191 ? -18.672 41.125 7.772 1.00 59.12 191 HIS A O 1
ATOM 1472 N N . GLY A 1 192 ? -19.326 39.224 6.757 1.00 54.00 192 GLY A N 1
ATOM 1473 C CA . GLY A 1 192 ? -20.739 39.187 7.165 1.00 54.00 192 GLY A CA 1
ATOM 1474 C C . GLY A 1 192 ? -20.947 37.841 7.866 1.00 54.00 192 GLY A C 1
ATOM 1475 O O . GLY A 1 192 ? -20.490 36.826 7.350 1.00 54.00 192 GLY A O 1
ATOM 1476 N N . ALA A 1 193 ? -21.295 37.790 9.152 1.00 56.47 193 ALA A N 1
ATOM 1477 C CA . ALA A 1 193 ? -22.612 38.083 9.721 1.00 56.47 193 ALA A CA 1
ATOM 1478 C C . ALA A 1 193 ? -23.672 37.086 9.224 1.00 56.47 193 ALA A C 1
ATOM 1480 O O . ALA A 1 193 ? -23.903 37.004 8.023 1.00 56.47 193 ALA A O 1
ATOM 1481 N N . GLU A 1 194 ? -24.293 36.405 10.199 1.00 53.84 194 GLU A N 1
ATOM 1482 C CA . GLU A 1 194 ? -25.544 35.630 10.102 1.00 53.84 194 GLU A CA 1
ATOM 1483 C C . GLU A 1 194 ? -25.344 34.236 9.458 1.00 53.84 194 GLU A C 1
ATOM 1485 O O . GLU A 1 194 ? -24.760 34.090 8.396 1.00 53.84 194 GLU A O 1
ATOM 1490 N N . GLU A 1 195 ? -25.633 33.121 10.132 1.00 59.97 195 GLU A N 1
ATOM 1491 C CA . GLU A 1 195 ? -26.994 32.722 10.486 1.00 59.97 195 GLU A CA 1
ATOM 1492 C C . GLU A 1 195 ? -27.012 31.836 11.745 1.00 59.97 195 GLU A C 1
ATOM 1494 O O . GLU A 1 195 ? -26.386 30.776 11.832 1.00 59.97 195 GLU A O 1
ATOM 1499 N N . GLU A 1 196 ? -27.731 32.349 12.732 1.00 58.19 196 GLU A N 1
ATOM 1500 C CA . GLU A 1 196 ? -28.209 31.703 13.941 1.00 58.19 196 GLU A CA 1
ATOM 1501 C C . GLU A 1 196 ? -29.511 30.986 13.555 1.00 58.19 196 GLU A C 1
ATOM 1503 O O . GLU A 1 196 ? -30.489 31.646 13.232 1.00 58.19 196 GLU A O 1
ATOM 1508 N N . ASP A 1 197 ? -29.515 29.654 13.506 1.00 56.81 197 ASP A N 1
ATOM 1509 C CA . ASP A 1 197 ? -30.725 28.842 13.319 1.00 56.81 197 ASP A CA 1
ATOM 1510 C C . ASP A 1 197 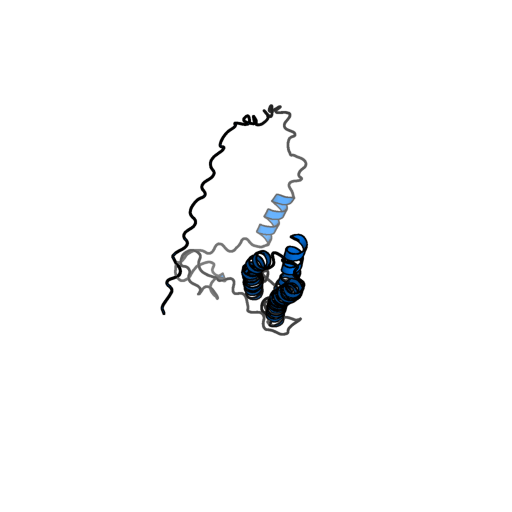? -30.358 27.389 13.681 1.00 56.81 197 ASP A C 1
ATOM 1512 O O . ASP A 1 197 ? -29.331 26.871 13.254 1.00 56.81 197 ASP A O 1
ATOM 1516 N N . GLN A 1 198 ? -31.090 26.607 14.459 1.00 60.09 198 GLN A N 1
ATOM 1517 C CA . GLN A 1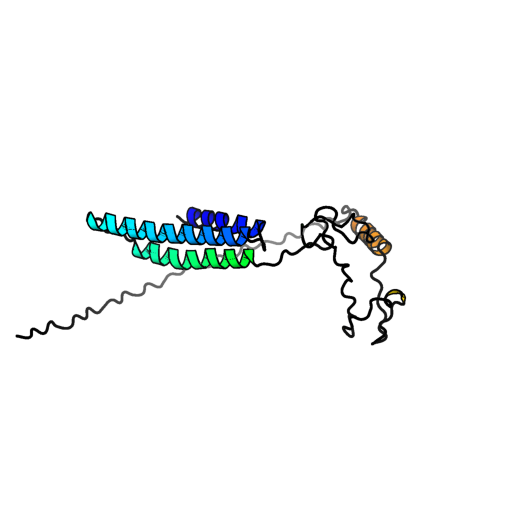 198 ? -32.306 26.804 15.225 1.00 60.09 198 GLN A CA 1
ATOM 1518 C C . GLN A 1 198 ? -32.434 25.518 16.050 1.00 60.09 198 GLN A C 1
ATOM 1520 O O . GLN A 1 198 ? -32.326 24.412 15.510 1.00 60.09 198 GLN A O 1
ATOM 1525 N N . GLU A 1 199 ? -32.648 25.645 17.355 1.00 60.31 199 GLU A N 1
ATOM 1526 C CA . GLU A 1 199 ? -33.152 24.567 18.204 1.00 60.31 199 GLU A CA 1
ATOM 1527 C C . GLU A 1 199 ? -34.379 23.894 17.566 1.00 60.31 199 GLU A C 1
ATOM 1529 O O . GLU A 1 199 ? -35.387 24.542 17.286 1.00 60.31 199 GLU A O 1
ATOM 1534 N N . ARG A 1 200 ? -34.319 22.570 17.390 1.00 59.91 200 ARG A N 1
ATOM 1535 C CA . ARG A 1 200 ? -35.499 21.700 17.273 1.00 59.91 200 ARG A CA 1
ATOM 1536 C C . ARG A 1 200 ? -35.233 20.347 17.941 1.00 59.91 200 ARG A C 1
ATOM 1538 O O . ARG A 1 200 ? -35.012 19.334 17.287 1.00 59.91 200 ARG A O 1
ATOM 1545 N N . GLU A 1 201 ? -35.294 20.336 19.270 1.00 62.09 201 GLU A N 1
ATOM 1546 C CA . GLU A 1 201 ? -36.107 19.324 19.969 1.00 62.09 201 GLU A CA 1
ATOM 1547 C C . GLU A 1 201 ? -37.590 19.660 19.694 1.00 62.09 201 GLU A C 1
ATOM 1549 O O . GLU A 1 201 ? -37.887 20.851 19.561 1.00 62.09 201 GLU A O 1
ATOM 1554 N N . PRO A 1 202 ? -38.536 18.701 19.560 1.00 61.97 202 PRO A N 1
ATOM 1555 C CA . PRO A 1 202 ? -38.767 17.637 20.548 1.00 61.97 202 PRO A CA 1
ATOM 1556 C C . PRO A 1 202 ? -39.300 16.296 19.977 1.00 61.97 202 PRO A C 1
ATOM 1558 O O . PRO A 1 202 ? -39.706 16.202 18.823 1.00 61.97 202 PRO A O 1
ATOM 1561 N N . ALA A 1 203 ? -39.357 15.258 20.820 1.00 55.50 203 ALA A N 1
ATOM 1562 C CA . ALA A 1 203 ? -40.600 14.546 21.170 1.00 55.50 203 ALA A CA 1
ATOM 1563 C C . ALA A 1 203 ? -40.293 13.208 21.863 1.00 55.50 203 ALA A C 1
ATOM 1565 O O . ALA A 1 203 ? -39.989 12.191 21.239 1.00 55.50 203 ALA A O 1
ATOM 1566 N N . ASP A 1 204 ? -40.436 13.242 23.184 1.00 64.94 204 ASP A N 1
ATOM 1567 C CA . ASP A 1 204 ? -40.635 12.095 24.061 1.00 64.94 204 ASP A CA 1
ATOM 1568 C C . ASP A 1 204 ? -41.885 11.304 23.620 1.00 64.94 204 ASP A C 1
ATOM 1570 O O . ASP A 1 204 ? -43.015 11.790 23.698 1.00 64.94 204 ASP A O 1
ATOM 1574 N N . HIS A 1 205 ? -41.685 10.073 23.144 1.00 64.81 205 HIS A N 1
ATOM 1575 C CA . HIS A 1 205 ? -42.754 9.100 22.933 1.00 64.81 205 HIS A CA 1
ATOM 1576 C C . HIS A 1 205 ? -42.526 7.877 23.827 1.00 64.81 205 HIS A C 1
ATOM 1578 O O . HIS A 1 205 ? -41.930 6.877 23.429 1.00 64.81 205 HIS A O 1
ATOM 1584 N N . ARG A 1 206 ? -43.070 7.945 25.047 1.00 63.22 206 ARG A N 1
ATOM 1585 C CA . ARG A 1 206 ? -43.453 6.773 25.847 1.00 63.22 206 ARG A CA 1
ATOM 1586 C C . ARG A 1 206 ? -44.787 6.202 25.350 1.00 63.22 206 ARG A C 1
ATOM 1588 O O . ARG A 1 206 ? -45.802 6.885 25.480 1.00 63.22 206 ARG A O 1
ATOM 1595 N N . PRO A 1 207 ? -44.852 4.935 24.913 1.00 66.75 207 PRO A N 1
ATOM 1596 C CA . PRO A 1 207 ? -46.085 4.170 24.973 1.00 66.75 207 PRO A CA 1
ATOM 1597 C C . PRO A 1 207 ? -46.195 3.385 26.287 1.00 66.75 207 PRO A C 1
ATOM 1599 O O . PRO A 1 207 ? -45.215 2.978 26.911 1.00 66.75 207 PRO A O 1
ATOM 1602 N N . ALA A 1 208 ? -47.449 3.250 26.702 1.00 62.03 208 ALA A N 1
ATOM 1603 C CA . ALA A 1 208 ? -47.922 2.852 28.011 1.00 62.03 208 ALA A CA 1
ATOM 1604 C C . ALA A 1 208 ? -47.585 1.407 28.408 1.00 62.03 208 ALA A C 1
ATOM 1606 O O . ALA A 1 208 ? -47.683 0.469 27.617 1.00 62.03 208 ALA A O 1
ATOM 1607 N N . GLN A 1 209 ? -47.300 1.241 29.701 1.00 66.44 209 GLN A N 1
ATOM 1608 C CA . GLN A 1 209 ? -47.445 -0.025 30.409 1.00 66.44 209 GLN A CA 1
ATOM 1609 C C . GLN A 1 209 ? -48.911 -0.466 30.326 1.00 66.44 209 GLN A C 1
ATOM 1611 O O . GLN A 1 209 ? -49.796 0.203 30.857 1.00 66.44 209 GLN A O 1
ATOM 1616 N N . SER A 1 210 ? -49.167 -1.595 29.671 1.00 64.88 210 SER A N 1
ATOM 1617 C CA . SER A 1 210 ? -50.400 -2.356 29.860 1.00 64.88 210 SER A CA 1
ATOM 1618 C C . SER A 1 210 ? -50.109 -3.447 30.883 1.00 64.88 210 SER A C 1
ATOM 1620 O O . SER A 1 210 ? -49.370 -4.394 30.630 1.00 64.88 210 SER A O 1
ATOM 1622 N N . ALA A 1 211 ? -50.663 -3.251 32.076 1.00 65.38 211 ALA A N 1
ATOM 1623 C CA . ALA A 1 211 ? -50.834 -4.296 33.064 1.00 65.38 211 ALA A CA 1
ATOM 1624 C C . ALA A 1 211 ? -51.823 -5.331 32.510 1.00 65.38 211 ALA A C 1
ATOM 1626 O O . ALA A 1 211 ? -52.923 -4.970 32.089 1.00 65.38 211 ALA A O 1
ATOM 1627 N N . ALA A 1 212 ? -51.434 -6.601 32.524 1.00 65.12 212 ALA A N 1
ATOM 1628 C CA . ALA A 1 212 ? -52.354 -7.719 32.404 1.00 65.12 212 ALA A CA 1
ATOM 1629 C C . ALA A 1 212 ? -52.256 -8.541 33.691 1.00 65.12 212 ALA A C 1
ATOM 1631 O O . ALA A 1 212 ? -51.159 -8.901 34.124 1.00 65.12 212 ALA A O 1
ATOM 1632 N N . LEU A 1 213 ? -53.434 -8.695 34.294 1.00 63.31 213 LEU A N 1
ATOM 1633 C CA . LEU A 1 213 ? -53.794 -9.497 35.461 1.00 63.31 213 LEU A CA 1
ATOM 1634 C C . LEU A 1 213 ? -53.485 -10.985 35.274 1.00 63.31 213 LEU A C 1
ATOM 1636 O O . LEU A 1 213 ? -53.582 -11.460 34.120 1.00 63.31 213 LEU A O 1
#

pLDDT: mean 80.0, std 15.54, range [50.56, 98.5]

Solvent-accessible surface area (backbone atoms only — not comparable to full-atom values): 13504 Å² total; per-residue (Å²): 112,69,69,59,57,54,51,48,46,48,64,30,35,50,50,5,63,75,30,41,75,38,72,66,6,54,49,38,24,49,54,41,43,51,51,53,50,48,51,54,53,50,50,54,50,52,46,53,58,37,43,76,71,73,46,87,68,80,51,67,64,56,52,65,52,48,54,59,48,46,51,49,51,34,50,53,22,48,50,47,13,66,44,78,82,82,65,59,90,56,34,41,90,83,81,59,51,78,42,81,83,55,58,90,82,59,48,47,38,92,89,74,66,47,72,52,77,79,76,68,68,79,46,41,42,91,84,78,55,49,70,82,36,88,80,46,63,84,77,31,43,38,90,90,76,65,48,70,52,77,69,76,70,52,70,64,57,52,47,54,50,46,49,60,62,67,65,55,68,80,88,73,69,78,84,76,72,82,79,90,72,82,79,76,73,83,80,81,79,80,89,73,81,88,85,92,82,74,95,76,83,87,80,93,80,85,80,79,88,78,86,79,134

Sequence (213 aa):
MIPLFVGYALLVWWPACVWRRRLWGFLAVVVGSVGLFGAIVLHSYIGAVLKQRGIDIFTPVLQHLLWPYMLMVGGVGLFIAALPRRYAEGRCHACGYDLAGAAPEDRCCPECGKEIPVQTKSSRCAICGSSALSPYVMEGVCPDCGSEFRQPPSSERVRARQEALWGRAPDQAPLERGREGSFSAPHEPPHGAEEEDQEREPADHRPAQSAAL

Radius of gyration: 33.19 Å; Cα contacts (8 Å, |Δi|>4): 143; chains: 1; bounding box: 80×64×85 Å

Foldseek 3Di:
DVVVLVVLLCQLQVQLLVQAQHVSLLVSLVVSLVVLVVVLVVLVVVQVVVVVVVDHDPSVVVSVVSVVSSVVSSVVSVVSSHDQDPQDPQAASPPRHHNPPPDLPPQADPPPRDGRPNPPVQPQDPPRGDSPCVPPVVVQADPPPRDGHPDDPPPVVVVVVVCVVVVPDPVPPPPPDDDPDPPDDPDDDDDDDDDDDDDDDDDDDDDDDDDDD

Mean predicted aligned error: 16.24 Å

Secondary structure (DSSP, 8-state):
-HHHHHHHHHHHHHHHHHTTTSHHHHHHHHHHHHHHHHHHHHHHHHHHHHHTTT----HHHHHHHHHHHHHHHHHHHHHHHHS---PPTTB-TTT--B-TTS-TT--B-TTT--B----------TTT-----TTGGGGTB-TTT--B--PPPPHHHHHHHHHHHHSS-GGG-----------PPP-PPP---------------PPPP----